Protein AF-A0A3P7EJJ4-F1 (afdb_monomer)

Nearest PDB structures (foldseek):
  2knd-assembly1_A  TM=3.180E-01  e=8.016E+00  Synechocystis sp. PCC 6803
  7xs7-assembly1_A  TM=1.454E-01  e=4.186E+00  Saccharomyces cerevisiae

InterPro domains:
  IPR001204 Phosphate transporter [PF01384] (175-243)
  IPR001204 Phosphate transporter [PTHR11101] (175-251)

Sequence (254 aa):
KNPFECALRVLPYFYWFCIAFNTFAISYQGSKILHLAKLPLWLCLLISAAVATVITFAIHFLMVPKLRKWIEKKGDRRIDQSASTDLPNITGQVELADGIVQIFIPHNNGLCSDEVNNKAVVGKRRSVSALKHFVQWFLPDKKHEPDSKTTLVFGSIQAFTACFEGFAHGANDVAGFTIEFGAAVTALLASKAGLPISTTHCLVGSVVAVGVIKSRGAGVRWSIFRNIFLSWVVTLPASGIVAAGSMLLMKFLL

Structure (mmCIF, N/CA/C/O backbone):
data_AF-A0A3P7EJJ4-F1
#
_entry.id   AF-A0A3P7EJJ4-F1
#
loop_
_atom_site.group_PDB
_atom_site.id
_atom_site.type_symbol
_atom_site.label_atom_id
_atom_site.label_alt_id
_atom_site.label_comp_id
_atom_site.label_asym_id
_atom_site.label_entity_id
_atom_site.label_seq_id
_atom_site.pdbx_PDB_ins_code
_atom_site.Cartn_x
_atom_site.Cartn_y
_atom_site.Cartn_z
_atom_site.occupancy
_atom_site.B_iso_or_equiv
_atom_site.auth_seq_id
_atom_site.auth_comp_id
_atom_site.auth_asym_id
_atom_site.auth_atom_id
_atom_site.pdbx_PDB_model_num
ATOM 1 N N . LYS A 1 1 ? -23.399 13.828 14.477 1.00 59.06 1 LYS A N 1
ATOM 2 C CA . LYS A 1 1 ? -23.535 14.607 13.214 1.00 59.06 1 LYS A CA 1
ATOM 3 C C . LYS A 1 1 ? -23.605 13.594 12.077 1.00 59.06 1 LYS A C 1
ATOM 5 O O . LYS A 1 1 ? -22.810 12.667 12.129 1.00 59.06 1 LYS A O 1
ATOM 10 N N . ASN A 1 2 ? -24.530 13.713 11.120 1.00 74.25 2 ASN A N 1
ATOM 11 C CA . ASN A 1 2 ? -24.699 12.699 10.068 1.00 74.25 2 ASN A CA 1
ATOM 12 C C . ASN A 1 2 ? -23.404 12.565 9.241 1.00 74.25 2 ASN A C 1
ATOM 14 O O . ASN A 1 2 ? -23.023 13.547 8.593 1.00 74.25 2 ASN A O 1
ATOM 18 N N . PRO A 1 3 ? -22.715 11.405 9.268 1.00 75.94 3 PRO A N 1
ATOM 19 C CA . PRO A 1 3 ? -21.431 11.226 8.587 1.00 75.94 3 PRO A CA 1
ATOM 20 C C . PRO A 1 3 ? -21.563 11.440 7.076 1.00 75.94 3 PRO A C 1
ATOM 22 O O . PRO A 1 3 ? -20.693 12.058 6.469 1.00 75.94 3 PRO A O 1
ATOM 25 N N . PHE A 1 4 ? -22.704 11.051 6.506 1.00 78.19 4 PHE A N 1
ATOM 26 C CA . PHE A 1 4 ? -23.058 11.262 5.107 1.00 78.19 4 PHE A CA 1
ATOM 27 C C . PHE A 1 4 ? -23.003 12.738 4.670 1.00 78.19 4 PHE A C 1
ATOM 29 O O . PHE A 1 4 ? -22.349 13.071 3.684 1.00 78.19 4 PHE A O 1
ATOM 36 N N . GLU A 1 5 ? -23.635 13.643 5.424 1.00 78.62 5 GLU A N 1
ATOM 37 C CA . GLU A 1 5 ? -23.658 15.079 5.098 1.00 78.62 5 GLU A CA 1
ATOM 38 C C . GLU A 1 5 ? -22.276 15.722 5.266 1.00 78.62 5 GLU A C 1
ATOM 40 O O . GLU A 1 5 ? -21.890 16.607 4.499 1.00 78.62 5 GLU A O 1
ATOM 45 N N . CYS A 1 6 ? -21.506 15.266 6.259 1.00 79.69 6 CYS A N 1
ATOM 46 C CA . CYS A 1 6 ? -20.118 15.686 6.421 1.00 79.69 6 CYS A CA 1
ATOM 47 C C . CYS A 1 6 ? -19.264 15.233 5.229 1.00 79.69 6 CYS A C 1
ATOM 49 O O . CYS A 1 6 ? -18.563 16.058 4.649 1.00 79.69 6 CYS A O 1
ATOM 51 N N . ALA A 1 7 ? -19.356 13.963 4.827 1.00 76.88 7 ALA A N 1
ATOM 52 C CA . ALA A 1 7 ? -18.605 13.420 3.699 1.00 76.88 7 ALA A CA 1
ATOM 53 C C . ALA A 1 7 ? -18.950 14.146 2.390 1.00 76.88 7 ALA A C 1
ATOM 55 O O . ALA A 1 7 ? -18.049 14.555 1.661 1.00 76.88 7 ALA A O 1
ATOM 56 N N . LEU A 1 8 ? -20.238 14.397 2.134 1.00 80.00 8 LEU A N 1
ATOM 57 C CA . LEU A 1 8 ? -20.695 15.079 0.922 1.00 80.00 8 LEU A CA 1
ATOM 58 C C . LEU A 1 8 ? -20.215 16.539 0.842 1.00 80.00 8 LEU A C 1
ATOM 60 O O . LEU A 1 8 ? -19.902 17.018 -0.246 1.00 80.00 8 LEU A O 1
ATOM 64 N N . ARG A 1 9 ? -20.108 17.240 1.980 1.00 81.56 9 ARG A N 1
ATOM 65 C CA . ARG A 1 9 ? -19.576 18.614 2.034 1.00 81.56 9 ARG A CA 1
ATOM 66 C C . ARG A 1 9 ? -18.072 18.675 1.769 1.00 81.56 9 ARG A C 1
ATOM 68 O O . ARG A 1 9 ? -17.605 19.638 1.171 1.00 81.56 9 ARG A O 1
ATOM 75 N N . VAL A 1 10 ? -17.314 17.679 2.233 1.00 84.75 10 VAL A N 1
ATOM 76 C CA . VAL A 1 10 ? -15.848 17.654 2.079 1.00 84.75 10 VAL A CA 1
ATOM 77 C C . VAL A 1 10 ? -15.429 17.104 0.705 1.00 84.75 10 VAL A C 1
ATOM 79 O O . VAL A 1 10 ? -14.381 17.478 0.183 1.00 84.75 10 VAL A O 1
ATOM 82 N N . LEU A 1 11 ? -16.280 16.290 0.075 1.00 79.88 11 LEU A N 1
ATOM 83 C CA . LEU A 1 11 ? -16.085 15.688 -1.247 1.00 79.88 11 LEU A CA 1
ATOM 84 C C . LEU A 1 11 ? -15.510 16.634 -2.332 1.00 79.88 11 LEU A C 1
ATOM 86 O O . LEU A 1 11 ? -14.486 16.285 -2.922 1.00 79.88 11 LEU A O 1
ATOM 90 N N . PRO A 1 12 ? -16.089 17.824 -2.609 1.00 81.62 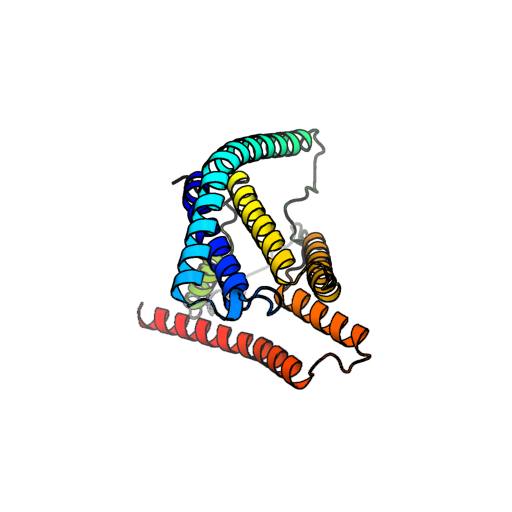12 PRO A N 1
ATOM 91 C CA . PRO A 1 12 ? -15.567 18.723 -3.643 1.00 81.62 12 PRO A CA 1
ATOM 92 C C . PRO A 1 12 ? -14.150 19.231 -3.345 1.00 81.62 12 PRO A C 1
ATOM 94 O O . PRO A 1 12 ? -13.366 19.400 -4.273 1.00 81.62 12 PRO A O 1
ATOM 97 N N . TYR A 1 13 ? -13.789 19.426 -2.073 1.00 85.12 13 TYR A N 1
ATOM 98 C CA . TYR A 1 13 ? -12.442 19.864 -1.696 1.00 85.12 13 TYR A CA 1
ATOM 99 C C . TYR A 1 13 ? -11.401 18.769 -1.934 1.00 85.12 13 TYR A C 1
ATOM 101 O O . TYR A 1 13 ? -10.320 19.055 -2.450 1.00 85.12 13 TYR A O 1
ATOM 109 N N . PHE A 1 14 ? -11.736 17.512 -1.617 1.00 83.44 14 PHE A N 1
ATOM 110 C CA . PHE A 1 14 ? -10.864 16.376 -1.928 1.00 83.44 14 PHE A CA 1
ATOM 111 C C . PHE A 1 14 ? -10.634 16.246 -3.432 1.00 83.44 14 PHE A C 1
ATOM 113 O O . PHE A 1 14 ? -9.489 16.139 -3.868 1.00 83.44 14 PHE A O 1
ATOM 120 N N . TYR A 1 15 ? -11.699 16.315 -4.235 1.00 82.31 15 TYR A N 1
ATOM 121 C CA . TYR A 1 15 ? -11.558 16.246 -5.688 1.00 82.31 15 TYR A CA 1
ATOM 122 C C . TYR A 1 15 ? -10.774 17.421 -6.258 1.00 82.31 15 TYR A C 1
ATOM 124 O O . TYR A 1 15 ? -9.934 17.196 -7.125 1.00 82.31 15 TYR A O 1
ATOM 132 N N . TRP A 1 16 ? -10.970 18.636 -5.743 1.00 87.19 16 TRP A N 1
ATOM 133 C CA . TRP A 1 16 ? -10.174 19.789 -6.155 1.00 87.19 16 TRP A CA 1
ATOM 134 C C . TRP A 1 16 ? -8.681 19.547 -5.935 1.00 87.19 16 TRP A C 1
ATOM 136 O O . TRP A 1 16 ? -7.896 19.747 -6.857 1.00 87.19 16 TRP A O 1
ATOM 146 N N . PHE A 1 17 ? -8.293 19.050 -4.756 1.00 86.25 17 PHE A N 1
ATOM 147 C CA . PHE A 1 17 ? -6.892 18.763 -4.447 1.00 86.25 17 PHE A CA 1
ATOM 148 C C . PHE A 1 17 ? -6.314 17.664 -5.349 1.00 86.25 17 PHE A C 1
ATOM 150 O O . PHE A 1 17 ? -5.239 17.845 -5.921 1.00 86.25 17 PHE A O 1
ATOM 157 N N . CYS A 1 18 ? -7.040 16.556 -5.535 1.00 81.69 18 CYS A N 1
ATOM 158 C CA . CYS A 1 18 ? -6.613 15.472 -6.421 1.00 81.69 18 CYS A CA 1
ATOM 159 C C . CYS A 1 18 ? -6.451 15.949 -7.871 1.00 81.69 18 CYS A C 1
ATOM 161 O O . CYS A 1 18 ? -5.436 15.664 -8.503 1.00 81.69 18 CYS A O 1
ATOM 163 N N . ILE A 1 19 ? -7.422 16.699 -8.399 1.00 83.69 19 ILE A N 1
ATOM 164 C CA . ILE A 1 19 ? -7.378 17.220 -9.771 1.00 83.69 19 ILE A CA 1
ATOM 165 C C . ILE A 1 19 ? -6.258 18.251 -9.913 1.00 83.69 19 ILE A C 1
ATOM 167 O O . ILE A 1 19 ? -5.526 18.195 -10.898 1.00 83.69 19 ILE A O 1
ATOM 171 N N . ALA A 1 20 ? -6.085 19.157 -8.948 1.00 84.56 20 ALA A N 1
ATOM 172 C CA . ALA A 1 20 ? -5.022 20.159 -8.968 1.00 84.56 20 ALA A CA 1
ATOM 173 C C . ALA A 1 20 ? -3.641 19.496 -8.977 1.00 84.56 20 ALA A C 1
ATOM 175 O O . ALA A 1 20 ? -2.829 19.804 -9.847 1.00 84.56 20 ALA A O 1
ATOM 176 N N . PHE A 1 21 ? -3.400 18.540 -8.074 1.00 83.75 21 PHE A N 1
ATOM 177 C CA . PHE A 1 21 ? -2.131 17.816 -8.009 1.00 83.75 21 PHE A CA 1
ATOM 178 C C . PHE A 1 21 ? -1.870 17.002 -9.280 1.00 83.75 21 PHE A C 1
ATOM 180 O O . PHE A 1 21 ? -0.786 17.100 -9.850 1.00 83.75 21 PHE A O 1
ATOM 187 N N . ASN A 1 22 ? -2.864 16.259 -9.776 1.00 76.81 22 ASN A N 1
ATOM 188 C CA . ASN A 1 22 ? -2.709 15.452 -10.989 1.00 76.81 22 ASN A CA 1
ATOM 189 C C . ASN A 1 22 ? -2.507 16.325 -12.234 1.00 76.81 22 ASN A C 1
ATOM 191 O O . ASN A 1 22 ? -1.642 16.039 -13.058 1.00 76.81 22 ASN A O 1
ATOM 195 N N . THR A 1 23 ? -3.242 17.433 -12.353 1.00 80.31 23 THR A N 1
ATOM 196 C CA . THR A 1 23 ? -3.070 18.388 -13.459 1.00 80.31 23 THR A CA 1
ATOM 197 C C . THR A 1 23 ? -1.708 19.069 -13.378 1.00 80.31 23 THR A C 1
ATOM 199 O O . THR A 1 23 ? -1.050 19.248 -14.402 1.00 80.31 23 THR A O 1
ATOM 202 N N . PHE A 1 24 ? -1.247 19.414 -12.174 1.00 82.19 24 PHE A N 1
ATOM 203 C CA . PHE A 1 24 ? 0.092 19.949 -11.958 1.00 82.19 24 PHE A CA 1
ATOM 204 C C . PHE A 1 24 ? 1.172 18.932 -12.330 1.00 82.19 24 PHE A C 1
ATOM 206 O O . PHE A 1 24 ? 2.085 19.289 -13.066 1.00 82.19 24 PHE A O 1
ATOM 213 N N . ALA A 1 25 ? 1.054 17.672 -11.905 1.00 77.38 25 ALA A N 1
ATOM 214 C CA . ALA A 1 25 ? 1.993 16.611 -12.263 1.00 77.38 25 ALA A CA 1
ATOM 215 C C . ALA A 1 25 ? 2.072 16.429 -13.788 1.00 77.38 25 ALA A C 1
ATOM 217 O O . ALA A 1 25 ? 3.168 16.410 -14.346 1.00 77.38 25 ALA A O 1
ATOM 218 N N . ILE A 1 26 ? 0.922 16.419 -14.472 1.00 74.88 26 ILE A N 1
ATOM 219 C CA . ILE A 1 26 ? 0.845 16.369 -15.940 1.00 74.88 26 ILE A CA 1
ATOM 220 C C . ILE A 1 26 ? 1.446 17.624 -16.580 1.00 74.88 26 ILE A C 1
ATOM 222 O O . ILE A 1 26 ? 2.061 17.527 -17.630 1.00 74.88 26 ILE A O 1
ATOM 226 N N . SER A 1 27 ? 1.287 18.805 -15.987 1.00 73.50 27 SER A N 1
ATOM 227 C CA . SER A 1 27 ? 1.788 20.057 -16.574 1.00 73.50 27 SER A CA 1
ATOM 228 C C . SER A 1 27 ? 3.288 20.248 -16.335 1.00 73.50 27 SER A C 1
ATOM 230 O O . SER A 1 27 ? 3.991 20.777 -17.189 1.00 73.50 27 SER A O 1
ATOM 232 N N . TYR A 1 28 ? 3.780 19.812 -15.174 1.00 70.69 28 TYR A N 1
ATOM 233 C CA . TYR A 1 28 ? 5.163 19.972 -14.738 1.00 70.69 28 TYR A CA 1
ATOM 234 C C . TYR A 1 28 ? 6.084 18.868 -15.276 1.00 70.69 28 TYR A C 1
ATOM 236 O O . TYR A 1 28 ? 7.198 19.159 -15.703 1.00 70.69 28 TYR A O 1
ATOM 244 N N . GLN A 1 29 ? 5.620 17.613 -15.297 1.00 67.56 29 GLN A N 1
ATOM 245 C CA . GLN A 1 29 ? 6.355 16.470 -15.864 1.00 67.56 29 GLN A CA 1
ATOM 246 C C . GLN A 1 29 ? 5.883 16.094 -17.280 1.00 67.56 29 GLN A C 1
ATOM 248 O O . GLN A 1 29 ? 6.371 15.125 -17.861 1.00 67.56 29 GLN A O 1
ATOM 253 N N . GLY A 1 30 ? 4.933 16.851 -17.834 1.00 62.38 30 GLY A N 1
ATOM 254 C CA . GLY A 1 30 ? 4.277 16.582 -19.110 1.00 62.38 30 GLY A CA 1
ATOM 255 C C . GLY A 1 30 ? 5.212 16.436 -20.296 1.00 62.38 30 GLY A C 1
ATOM 256 O O . GLY A 1 30 ? 6.244 17.096 -20.399 1.00 62.38 30 GLY A O 1
ATOM 257 N N . SER A 1 31 ? 4.801 15.556 -21.210 1.00 58.16 31 SER A N 1
ATOM 258 C CA . SER A 1 31 ? 5.522 15.160 -22.419 1.00 58.16 31 SER A CA 1
ATOM 259 C C . SER A 1 31 ? 6.166 16.337 -23.157 1.00 58.16 31 SER A C 1
ATOM 261 O O . SER A 1 31 ? 5.496 17.311 -23.496 1.00 58.16 31 SER A O 1
ATOM 263 N N . LYS A 1 32 ? 7.451 16.177 -23.512 1.00 57.72 32 LYS A N 1
ATOM 264 C CA . LYS A 1 32 ? 8.259 17.108 -24.327 1.00 57.72 32 LYS A CA 1
ATOM 265 C C . LYS A 1 32 ? 7.632 17.455 -25.693 1.00 57.72 32 LYS A C 1
ATOM 267 O O . LYS A 1 32 ? 8.147 18.330 -26.380 1.00 57.72 32 LYS A O 1
ATOM 272 N N . ILE A 1 33 ? 6.566 16.755 -26.097 1.00 61.06 33 ILE A N 1
ATOM 273 C CA . ILE A 1 33 ? 5.888 16.897 -27.392 1.00 61.06 33 ILE A CA 1
ATOM 274 C C . ILE A 1 33 ? 5.021 18.164 -27.483 1.00 61.06 33 ILE A C 1
ATOM 276 O O . ILE A 1 33 ? 4.925 18.770 -28.545 1.00 61.06 33 ILE A O 1
ATOM 280 N N . LEU A 1 34 ? 4.427 18.596 -26.368 1.00 60.22 34 LEU A N 1
ATOM 281 C CA . LEU A 1 34 ? 3.918 19.954 -26.216 1.00 60.22 34 LEU A CA 1
ATOM 282 C C . LEU A 1 34 ? 5.072 20.717 -25.568 1.00 60.22 34 LEU A C 1
ATOM 284 O O . LEU A 1 34 ? 5.597 20.258 -24.559 1.00 60.22 34 LEU A O 1
ATOM 288 N N . HIS A 1 35 ? 5.477 21.879 -26.072 1.00 58.12 35 HIS A N 1
ATOM 289 C CA . HIS A 1 35 ? 6.532 22.716 -25.470 1.00 58.12 35 HIS A CA 1
ATOM 290 C C . HIS A 1 35 ? 6.231 23.224 -24.025 1.00 58.12 35 HIS A C 1
ATOM 292 O O . HIS A 1 35 ? 6.804 24.220 -23.585 1.00 58.12 35 HIS A O 1
ATOM 298 N N . LEU A 1 36 ? 5.377 22.538 -23.254 1.00 59.03 36 LEU A N 1
ATOM 299 C CA . LEU A 1 36 ? 5.061 22.761 -21.841 1.00 59.03 36 LEU A CA 1
ATOM 300 C C . LEU A 1 36 ? 6.311 22.768 -20.942 1.00 59.03 36 LEU A C 1
ATOM 302 O O . LEU A 1 36 ? 6.314 23.448 -19.925 1.00 59.03 36 LEU A O 1
ATOM 306 N N . ALA A 1 37 ? 7.404 22.100 -21.333 1.00 57.69 37 ALA A N 1
ATOM 307 C CA . ALA A 1 37 ? 8.661 22.094 -20.573 1.00 57.69 37 ALA A CA 1
ATOM 308 C C . ALA A 1 37 ? 9.355 23.473 -20.474 1.00 57.69 37 ALA A C 1
ATOM 310 O O . ALA A 1 37 ? 10.302 23.625 -19.706 1.00 57.69 37 ALA A O 1
ATOM 311 N N . LYS A 1 38 ? 8.907 24.482 -21.240 1.00 63.44 38 LYS A N 1
ATOM 312 C CA . LYS A 1 38 ? 9.376 25.876 -21.122 1.00 63.44 38 LYS A CA 1
ATOM 313 C C . LYS A 1 38 ? 8.476 26.756 -20.245 1.00 63.44 38 LYS A C 1
ATOM 315 O O . LYS A 1 38 ? 8.765 27.942 -20.095 1.00 63.44 38 LYS A O 1
ATOM 320 N N . LEU A 1 39 ? 7.383 26.226 -19.692 1.00 66.50 39 LEU A N 1
ATOM 321 C CA . LEU A 1 39 ? 6.469 27.018 -18.872 1.00 66.50 39 LEU A CA 1
ATOM 322 C C . LEU A 1 39 ? 7.073 27.267 -17.483 1.00 66.50 39 LEU A C 1
ATOM 324 O O . LEU A 1 39 ? 7.565 26.331 -16.848 1.00 66.50 39 LEU A O 1
ATOM 328 N N . PRO A 1 40 ? 7.031 28.512 -16.976 1.00 78.56 40 PRO A N 1
ATOM 329 C CA . PRO A 1 40 ? 7.457 28.792 -15.614 1.00 78.56 40 PRO A CA 1
ATOM 330 C C . PRO A 1 40 ? 6.546 28.056 -14.624 1.00 78.56 40 PRO A C 1
ATOM 332 O O . PRO A 1 40 ? 5.337 27.957 -14.836 1.00 78.56 40 PRO A O 1
ATOM 335 N N . LEU A 1 41 ? 7.120 27.600 -13.506 1.00 78.94 41 LEU A N 1
ATOM 336 C CA . LEU A 1 41 ? 6.418 26.881 -12.430 1.00 78.94 41 LEU A CA 1
ATOM 337 C C . LEU A 1 41 ? 5.085 27.529 -12.040 1.00 78.94 41 LEU A C 1
ATOM 339 O O . LEU A 1 41 ? 4.083 26.845 -11.845 1.00 78.94 41 LEU A O 1
ATOM 343 N N . TRP A 1 42 ? 5.075 28.858 -11.955 1.00 81.38 42 TRP A N 1
ATOM 344 C CA . TRP A 1 42 ? 3.893 29.623 -11.582 1.00 81.38 42 TRP A CA 1
ATOM 345 C C . TRP A 1 42 ? 2.758 29.497 -12.603 1.00 81.38 42 TRP A C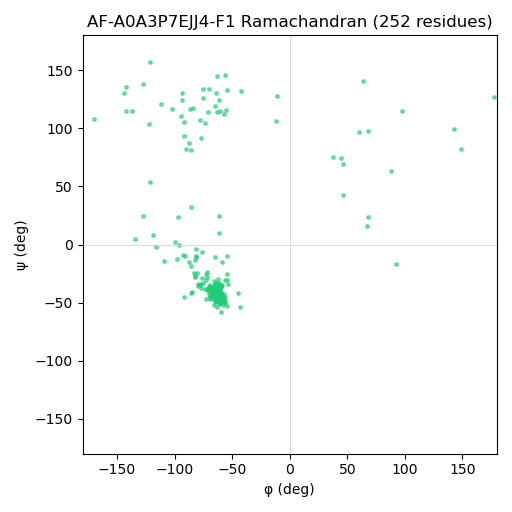 1
ATOM 347 O O . TRP A 1 42 ? 1.600 29.381 -12.214 1.00 81.38 42 TRP A O 1
ATOM 357 N N . LEU A 1 43 ? 3.072 29.437 -13.899 1.00 81.94 43 LEU A N 1
ATOM 358 C CA . LEU A 1 43 ? 2.064 29.258 -14.940 1.00 81.94 43 LEU A CA 1
ATOM 359 C C . LEU A 1 43 ? 1.483 27.838 -14.912 1.00 81.94 43 LEU A C 1
ATOM 361 O O . LEU A 1 43 ? 0.272 27.682 -15.045 1.00 81.94 43 LEU A O 1
ATOM 365 N N . CYS A 1 44 ? 2.303 26.818 -14.639 1.00 79.31 44 CYS A N 1
ATOM 366 C CA . CYS A 1 44 ? 1.807 25.456 -14.407 1.00 79.31 44 CYS A CA 1
ATOM 367 C C . CYS A 1 44 ? 0.866 25.397 -13.196 1.00 79.31 44 CYS A C 1
ATOM 369 O O . CYS A 1 44 ? -0.198 24.782 -13.272 1.00 79.31 44 CYS A O 1
ATOM 371 N N . LEU A 1 45 ? 1.216 26.080 -12.099 1.00 83.94 45 LEU A N 1
ATOM 372 C CA . LEU A 1 45 ? 0.354 26.187 -10.921 1.00 83.94 45 LEU A CA 1
ATOM 373 C C . LEU A 1 45 ? -0.965 26.897 -11.249 1.00 83.94 45 LEU A C 1
ATOM 375 O O . LEU A 1 45 ? -2.024 26.381 -10.900 1.00 83.94 45 LEU A O 1
ATOM 379 N N . LEU A 1 46 ? -0.930 28.016 -11.977 1.00 86.19 46 LEU A N 1
ATOM 380 C CA . LEU A 1 46 ? -2.140 28.739 -12.374 1.00 86.19 46 LEU A CA 1
ATOM 381 C C . LEU A 1 46 ? -3.058 27.914 -13.274 1.00 86.19 46 LEU A C 1
ATOM 383 O O . LEU A 1 46 ? -4.260 27.861 -13.020 1.00 86.19 46 LEU A O 1
ATOM 387 N N . ILE A 1 47 ? -2.508 27.248 -14.293 1.00 83.88 47 ILE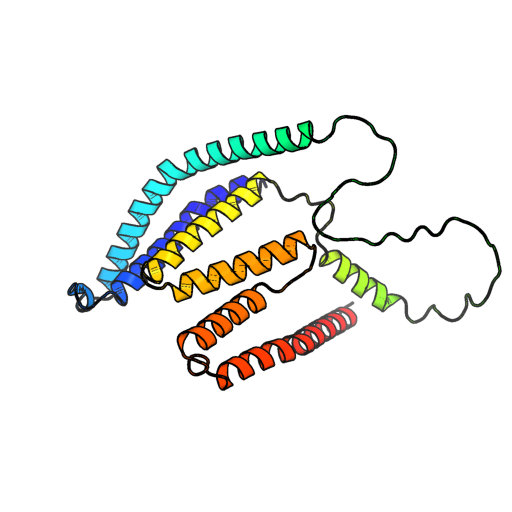 A N 1
ATOM 388 C CA . ILE A 1 47 ? -3.284 26.376 -15.183 1.00 83.88 47 ILE A CA 1
ATOM 389 C C . ILE A 1 47 ? -3.904 25.238 -14.370 1.00 83.88 47 ILE A C 1
ATOM 391 O O . ILE A 1 47 ? -5.102 24.985 -14.488 1.00 83.88 47 ILE A O 1
ATOM 395 N N . SER A 1 48 ? -3.123 24.594 -13.497 1.00 85.06 48 SER A N 1
ATOM 396 C CA . SER A 1 48 ? -3.623 23.503 -12.657 1.00 85.06 48 SER A CA 1
ATOM 397 C C . SER A 1 48 ? -4.743 23.953 -11.715 1.00 85.06 48 SER A C 1
ATOM 399 O O . SER A 1 48 ? -5.760 23.270 -11.613 1.00 85.06 48 SER A O 1
ATOM 401 N N . ALA A 1 49 ? -4.614 25.133 -11.100 1.00 87.56 49 ALA A N 1
ATOM 402 C CA . ALA A 1 49 ? -5.635 25.700 -10.231 1.00 87.56 49 ALA A CA 1
ATOM 403 C C . ALA A 1 49 ? -6.896 26.083 -11.017 1.00 87.56 49 ALA A C 1
ATOM 405 O O . ALA A 1 49 ? -7.995 25.772 -10.570 1.00 87.56 49 ALA A O 1
ATOM 406 N N . ALA A 1 50 ? -6.756 26.703 -12.193 1.00 88.88 50 ALA A N 1
ATOM 407 C CA . ALA A 1 50 ? -7.880 27.093 -13.044 1.00 88.88 50 ALA A CA 1
ATOM 408 C C . ALA A 1 50 ? -8.657 25.877 -13.576 1.00 88.88 50 ALA A C 1
ATOM 410 O O . ALA A 1 50 ? -9.885 25.845 -13.530 1.00 88.88 50 ALA A O 1
ATOM 411 N N . VAL A 1 51 ? -7.954 24.840 -14.035 1.00 86.44 51 VAL A N 1
ATOM 412 C CA . VAL A 1 51 ? -8.582 23.586 -14.475 1.00 86.44 51 VAL A CA 1
ATOM 413 C C . VAL A 1 51 ? -9.266 22.894 -13.295 1.00 86.44 51 VAL A C 1
ATOM 415 O O . VAL A 1 51 ? -10.425 22.488 -13.405 1.00 86.44 51 VAL A O 1
ATOM 418 N N . ALA A 1 52 ? -8.597 22.816 -12.140 1.00 86.25 52 ALA A N 1
ATOM 419 C CA . ALA A 1 52 ? -9.166 22.208 -10.944 1.00 86.25 52 ALA A CA 1
ATOM 420 C C . ALA A 1 52 ? -10.411 22.950 -10.447 1.00 86.25 52 ALA A C 1
ATOM 422 O O . ALA A 1 52 ? -11.390 22.296 -10.088 1.00 86.25 52 ALA A O 1
ATOM 423 N N . THR A 1 53 ? -10.425 24.288 -10.449 1.00 89.19 53 THR A N 1
ATOM 424 C CA . THR A 1 53 ? -11.613 25.060 -10.055 1.00 89.19 53 THR A CA 1
ATOM 425 C C . THR A 1 53 ? -12.762 24.836 -11.029 1.00 89.19 53 THR A C 1
ATOM 427 O O . THR A 1 53 ? -13.845 24.480 -10.571 1.00 89.19 53 THR A O 1
ATOM 430 N N . VAL A 1 54 ? -12.549 24.950 -12.345 1.00 88.31 54 VAL A N 1
ATOM 431 C CA . VAL A 1 54 ? -13.607 24.748 -13.355 1.00 88.31 54 VAL A CA 1
ATOM 432 C C . VAL A 1 54 ? -14.220 23.351 -13.249 1.00 88.31 54 VAL A C 1
ATOM 434 O O . VAL A 1 54 ? -15.444 23.217 -13.165 1.00 88.31 54 VAL A O 1
ATOM 437 N N . ILE A 1 55 ? -13.384 22.309 -13.186 1.00 84.62 55 ILE A N 1
ATOM 438 C CA . ILE A 1 55 ? -13.864 20.927 -13.064 1.00 84.62 55 ILE A CA 1
ATOM 439 C C . ILE A 1 55 ? -14.565 20.722 -11.717 1.00 84.62 55 ILE A C 1
ATOM 441 O O . ILE A 1 55 ? -15.629 20.111 -11.675 1.00 84.62 55 ILE A O 1
ATOM 445 N N . THR A 1 56 ? -14.038 21.269 -10.619 1.00 82.31 56 THR A N 1
ATOM 446 C CA . THR A 1 56 ? -14.673 21.138 -9.297 1.00 82.31 56 THR A CA 1
ATOM 447 C C . THR A 1 56 ? -16.011 21.861 -9.234 1.00 82.31 56 THR A C 1
ATOM 449 O O . THR A 1 56 ? -16.951 21.318 -8.665 1.00 82.31 56 THR A O 1
ATOM 452 N N . PHE A 1 57 ? -16.149 23.041 -9.841 1.00 86.50 57 PHE A N 1
ATOM 453 C CA . PHE A 1 57 ? -17.435 23.732 -9.940 1.00 86.50 57 PHE A CA 1
ATOM 454 C C . PHE A 1 57 ? -18.444 22.913 -10.748 1.00 86.50 57 PHE A C 1
ATOM 456 O O . PHE A 1 57 ? -19.583 22.737 -10.306 1.00 86.50 57 PHE A O 1
ATOM 463 N N . ALA A 1 58 ? -18.019 22.342 -11.878 1.00 83.62 58 ALA A N 1
ATOM 464 C CA . ALA A 1 58 ? -18.854 21.446 -12.671 1.00 83.62 58 ALA A CA 1
ATOM 465 C C . ALA A 1 58 ? -19.262 20.192 -11.873 1.00 83.62 58 ALA A C 1
ATOM 467 O O . ALA A 1 58 ? -20.436 19.824 -11.864 1.00 83.62 58 ALA A O 1
ATOM 468 N N . ILE A 1 59 ? -18.334 19.570 -11.139 1.00 79.19 59 ILE A N 1
ATOM 469 C CA . ILE A 1 59 ? -18.603 18.417 -10.264 1.00 79.19 59 ILE A CA 1
ATOM 470 C C . ILE A 1 59 ? -19.529 18.812 -9.108 1.00 79.19 59 ILE A C 1
ATOM 472 O O . ILE A 1 59 ? -20.464 18.081 -8.793 1.00 79.19 59 ILE A O 1
ATOM 476 N N . HIS A 1 60 ? -19.322 19.966 -8.482 1.00 80.88 60 HIS A N 1
ATOM 477 C CA . HIS A 1 60 ? -20.156 20.428 -7.380 1.00 80.88 60 HIS A CA 1
ATOM 478 C C . HIS A 1 60 ? -21.600 20.635 -7.843 1.00 80.88 60 HIS A C 1
ATOM 480 O O . HIS A 1 60 ? -22.534 20.172 -7.192 1.00 80.88 60 HIS A O 1
ATOM 486 N N . PHE A 1 61 ? -21.791 21.262 -9.004 1.00 85.12 61 PHE A N 1
ATOM 487 C CA . PHE A 1 61 ? -23.125 21.540 -9.525 1.00 85.12 61 PHE A CA 1
ATOM 488 C C . PHE A 1 61 ? -23.808 20.312 -10.143 1.00 85.12 61 PHE A C 1
ATOM 490 O O . PHE A 1 61 ? -25.011 20.131 -9.977 1.00 85.12 61 PHE A O 1
ATOM 497 N N . LEU A 1 62 ? -23.071 19.442 -10.839 1.00 83.38 62 LEU A N 1
ATOM 498 C CA . LEU A 1 62 ? -23.650 18.283 -11.529 1.00 83.38 62 LEU A CA 1
ATOM 499 C C . LEU A 1 62 ? -23.657 17.025 -10.663 1.00 83.38 62 LEU A C 1
ATOM 501 O O . LEU A 1 62 ? -24.644 16.286 -10.640 1.00 83.38 62 LEU A O 1
ATOM 505 N N . MET A 1 63 ? -22.544 16.753 -9.986 1.00 74.31 63 MET A N 1
ATOM 506 C CA . MET A 1 63 ? -22.305 15.483 -9.316 1.00 74.31 63 MET A CA 1
ATOM 507 C C . MET A 1 63 ? -22.899 15.459 -7.919 1.00 74.31 63 MET A C 1
ATOM 509 O O . MET A 1 63 ? -23.526 14.466 -7.603 1.00 74.31 63 MET A O 1
ATOM 513 N N . VAL A 1 64 ? -22.810 16.516 -7.104 1.00 75.00 64 VAL A N 1
ATOM 514 C CA . VAL A 1 64 ? -23.417 16.514 -5.753 1.00 75.00 64 VAL A CA 1
ATOM 515 C C . VAL A 1 64 ? -24.927 16.221 -5.782 1.00 75.00 64 VAL A C 1
ATOM 517 O O . VAL A 1 64 ? -25.355 15.316 -5.058 1.00 75.00 64 VAL A O 1
ATOM 520 N N . PRO A 1 65 ? -25.757 16.876 -6.626 1.00 80.06 65 PRO A N 1
ATOM 521 C CA . PRO A 1 65 ? -27.183 16.554 -6.668 1.00 80.06 65 PRO A CA 1
ATOM 522 C C . PRO A 1 65 ? -27.457 15.179 -7.287 1.00 80.06 65 PRO A C 1
ATOM 524 O O . PRO A 1 65 ? -28.344 14.466 -6.816 1.00 80.06 65 PRO A O 1
ATOM 527 N N . LYS A 1 66 ? -26.701 14.767 -8.317 1.00 81.38 66 LYS A N 1
ATOM 528 C CA . LYS A 1 66 ? -26.851 13.428 -8.913 1.00 81.38 66 LYS A CA 1
ATOM 529 C C . LYS A 1 66 ? -26.413 12.320 -7.961 1.00 81.38 66 LYS A C 1
ATOM 531 O O . LYS A 1 66 ? -27.070 11.287 -7.906 1.00 81.38 66 LYS A O 1
ATOM 536 N N . LEU A 1 67 ? -25.344 12.541 -7.209 1.00 75.25 67 LEU A N 1
ATOM 537 C CA . LEU A 1 67 ? -24.779 11.606 -6.249 1.00 75.25 67 LEU A CA 1
ATOM 538 C C . LEU A 1 67 ? -25.725 11.447 -5.068 1.00 75.25 67 LEU A C 1
ATOM 540 O O . LEU A 1 67 ? -26.041 10.315 -4.727 1.00 75.25 67 LEU A O 1
ATOM 544 N N . ARG A 1 68 ? -26.272 12.543 -4.523 1.00 79.56 68 ARG A N 1
ATOM 545 C CA . ARG A 1 68 ? -27.318 12.4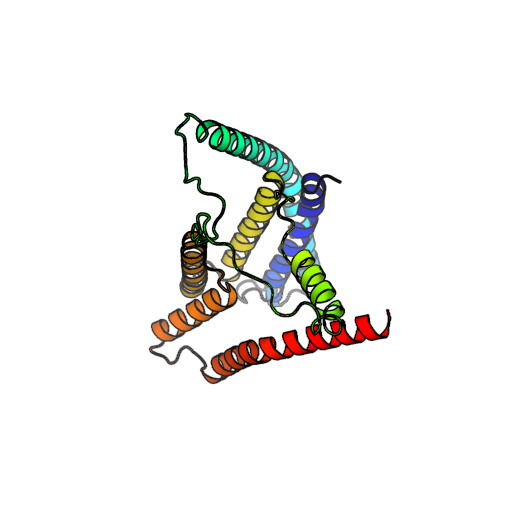70 -3.490 1.00 79.56 68 ARG A CA 1
ATOM 546 C C . ARG A 1 68 ? -28.496 11.608 -3.960 1.00 79.56 68 ARG A C 1
ATOM 548 O O . ARG A 1 68 ? -28.800 10.608 -3.314 1.00 79.56 68 ARG A O 1
ATOM 555 N N . LYS A 1 69 ? -29.064 11.910 -5.136 1.00 82.44 69 LYS A N 1
ATOM 556 C CA . LYS A 1 69 ? -30.180 11.137 -5.716 1.00 82.44 69 LYS A CA 1
ATOM 557 C C . LYS A 1 69 ? -29.817 9.673 -5.988 1.00 82.44 69 LYS A C 1
ATOM 559 O O . LYS A 1 69 ? -30.635 8.780 -5.791 1.00 82.44 69 LYS A O 1
ATOM 564 N N . TRP A 1 70 ? -28.602 9.405 -6.466 1.00 78.06 70 TRP A N 1
ATOM 565 C CA . TRP A 1 70 ? -28.141 8.046 -6.761 1.00 78.06 70 TRP A CA 1
ATOM 566 C C . TRP A 1 70 ? -27.912 7.223 -5.494 1.00 78.06 70 TRP A C 1
ATOM 568 O O . TRP A 1 70 ? -28.237 6.035 -5.485 1.00 78.06 70 TRP A O 1
ATOM 578 N N . ILE A 1 71 ? -27.382 7.843 -4.437 1.00 75.62 71 ILE A N 1
ATOM 579 C CA . ILE A 1 71 ? -27.154 7.200 -3.141 1.00 75.62 71 ILE A CA 1
ATOM 580 C C . ILE A 1 71 ? -28.480 6.917 -2.447 1.00 75.62 71 ILE A C 1
ATOM 582 O O . ILE A 1 71 ? -28.647 5.812 -1.944 1.00 75.62 71 ILE A O 1
ATOM 586 N N . GLU A 1 72 ? -29.429 7.855 -2.465 1.00 79.44 72 GLU A N 1
ATOM 587 C CA . GLU A 1 72 ? -30.786 7.631 -1.948 1.00 79.44 72 GLU A CA 1
ATOM 588 C C . GLU A 1 72 ? -31.442 6.449 -2.676 1.00 79.44 72 GLU A C 1
ATOM 590 O O . GLU A 1 72 ? -31.753 5.444 -2.044 1.00 79.44 72 GLU A O 1
ATOM 595 N N . LYS A 1 73 ? -31.456 6.468 -4.018 1.00 81.31 73 LYS A N 1
ATOM 596 C CA . LYS A 1 73 ? -31.995 5.367 -4.835 1.00 81.31 73 LYS A CA 1
ATOM 597 C C . LYS A 1 73 ? -31.296 4.019 -4.592 1.00 81.31 73 LYS A C 1
ATOM 599 O O . LYS A 1 73 ? -31.915 2.968 -4.739 1.00 81.31 73 LYS A O 1
ATOM 604 N N . LYS A 1 74 ? -29.986 4.008 -4.315 1.00 75.69 74 LYS A N 1
ATOM 605 C CA . LYS A 1 74 ? -29.245 2.773 -3.993 1.00 75.69 74 LYS A CA 1
ATOM 606 C C . LYS A 1 74 ? -29.485 2.299 -2.563 1.00 75.69 74 LYS A C 1
ATOM 608 O O . LYS A 1 74 ? -29.477 1.091 -2.353 1.00 75.69 74 LYS A O 1
ATOM 613 N N . GLY A 1 75 ? -29.642 3.225 -1.620 1.00 69.81 75 GLY A N 1
ATOM 614 C CA . GLY A 1 75 ? -29.971 2.929 -0.231 1.00 69.81 75 GLY A CA 1
ATOM 615 C C . GLY A 1 75 ? -31.307 2.207 -0.140 1.00 69.81 75 GLY A C 1
ATOM 616 O O . GLY A 1 75 ? -31.347 1.114 0.414 1.00 69.81 75 GLY A O 1
ATOM 617 N N . ASP A 1 76 ? -32.335 2.749 -0.795 1.00 74.56 76 ASP A N 1
ATOM 618 C CA . ASP A 1 76 ? -33.682 2.164 -0.807 1.00 74.56 76 ASP A CA 1
ATOM 619 C C . ASP A 1 76 ? -33.669 0.750 -1.407 1.00 74.56 76 ASP A C 1
ATOM 621 O O . ASP A 1 76 ? -34.132 -0.192 -0.778 1.00 74.56 76 ASP A O 1
ATOM 625 N N . ARG A 1 77 ? -32.980 0.550 -2.544 1.00 69.06 77 ARG A N 1
ATOM 626 C CA . ARG A 1 77 ? -32.839 -0.789 -3.149 1.00 69.06 77 ARG A CA 1
ATOM 627 C C . ARG A 1 77 ? -32.167 -1.820 -2.245 1.00 69.06 77 ARG A C 1
ATOM 629 O O . ARG A 1 77 ? -32.485 -2.998 -2.358 1.00 69.06 77 ARG A O 1
ATOM 636 N N . ARG A 1 78 ? -31.194 -1.421 -1.416 1.00 63.22 78 ARG A N 1
ATOM 637 C CA . ARG A 1 78 ? -30.563 -2.359 -0.472 1.00 63.22 78 ARG A CA 1
ATOM 638 C C . ARG A 1 78 ? -31.513 -2.725 0.661 1.00 63.22 78 ARG A C 1
ATOM 640 O O . ARG A 1 78 ? -31.542 -3.889 1.033 1.00 63.22 78 ARG A O 1
ATOM 647 N N . ILE A 1 79 ? -32.290 -1.761 1.156 1.00 63.53 79 ILE A N 1
ATOM 648 C CA . ILE A 1 79 ? -33.315 -1.999 2.179 1.00 63.53 79 ILE A CA 1
ATOM 649 C C . ILE A 1 79 ? -34.386 -2.956 1.635 1.00 63.53 79 ILE A C 1
ATOM 651 O O . ILE A 1 79 ? -34.698 -3.941 2.299 1.00 63.53 79 ILE A O 1
ATOM 655 N N . ASP A 1 80 ? -34.864 -2.737 0.406 1.00 63.06 80 ASP A N 1
ATOM 656 C CA . ASP A 1 80 ? -35.832 -3.624 -0.254 1.00 63.06 80 ASP A CA 1
ATOM 657 C C . ASP A 1 80 ? -35.267 -5.040 -0.446 1.00 63.06 80 ASP A C 1
ATOM 659 O O . ASP A 1 80 ? -35.961 -6.030 -0.221 1.00 63.06 80 ASP A O 1
ATOM 663 N N . GLN A 1 81 ? -33.991 -5.150 -0.837 1.00 59.44 81 GLN A N 1
ATOM 664 C CA . GLN A 1 81 ? -33.348 -6.441 -1.077 1.00 59.44 81 GLN A CA 1
ATOM 665 C C . GLN A 1 81 ? -33.165 -7.241 0.220 1.00 59.44 81 GLN A C 1
ATOM 667 O O . GLN A 1 81 ? -33.469 -8.434 0.229 1.00 59.44 81 GLN A O 1
ATOM 672 N N . SER A 1 82 ? -32.753 -6.594 1.315 1.00 54.53 82 SER A N 1
ATOM 673 C CA . SER A 1 82 ? -32.721 -7.212 2.646 1.00 54.53 82 SER A CA 1
ATOM 674 C C . SER A 1 82 ? -34.124 -7.650 3.081 1.00 54.53 82 SER A C 1
ATOM 676 O O . SER A 1 82 ? -34.330 -8.826 3.346 1.00 54.53 82 SER A O 1
ATOM 678 N N . ALA A 1 83 ? -35.125 -6.767 2.992 1.00 56.16 83 ALA A N 1
ATOM 679 C CA . ALA A 1 83 ? -36.502 -7.085 3.381 1.00 56.16 83 ALA A CA 1
ATOM 680 C C . ALA A 1 83 ? -37.143 -8.216 2.548 1.00 56.16 83 ALA A C 1
ATOM 682 O O . ALA A 1 83 ? -37.989 -8.952 3.049 1.00 56.16 83 ALA A O 1
ATOM 683 N N . SER A 1 84 ? -36.748 -8.372 1.281 1.00 52.31 84 SER A N 1
ATOM 684 C CA . SER A 1 84 ? -37.241 -9.448 0.407 1.00 52.31 84 SER A CA 1
ATOM 685 C C . SER A 1 84 ? -36.536 -10.797 0.594 1.00 52.31 84 SER A C 1
ATOM 687 O O . SER A 1 84 ? -37.049 -11.804 0.111 1.00 52.31 84 SER A O 1
ATOM 689 N N . THR A 1 85 ? -35.392 -10.839 1.289 1.00 53.94 85 THR A N 1
ATOM 690 C CA . THR A 1 85 ? -34.671 -12.096 1.569 1.00 53.94 85 THR A CA 1
ATOM 691 C C . THR A 1 85 ? -35.168 -12.768 2.865 1.00 53.94 85 THR A C 1
ATOM 693 O O . THR A 1 85 ? -34.978 -13.967 3.033 1.00 53.94 85 THR A O 1
ATOM 696 N N . ASP A 1 86 ? -35.908 -12.045 3.716 1.00 50.12 86 ASP A N 1
ATOM 697 C CA . ASP A 1 86 ? -36.243 -12.453 5.093 1.00 50.12 86 ASP A CA 1
ATOM 698 C C . ASP A 1 86 ? -37.637 -13.122 5.287 1.00 50.12 86 ASP A C 1
ATOM 700 O O . ASP A 1 86 ? -38.177 -13.114 6.394 1.00 50.12 86 ASP A O 1
ATOM 704 N N . LEU A 1 87 ? -38.260 -13.739 4.267 1.00 41.00 87 LEU A N 1
ATOM 705 C CA . LEU A 1 87 ? -39.538 -14.481 4.419 1.00 41.00 87 LEU A CA 1
ATOM 706 C C . LEU A 1 87 ? -39.586 -15.741 3.512 1.00 41.00 87 LEU A C 1
ATOM 708 O O . LEU A 1 87 ? -39.378 -15.567 2.311 1.00 41.00 87 LEU A O 1
ATOM 712 N N . PRO A 1 88 ? -39.930 -16.976 3.977 1.00 39.09 88 PRO A N 1
ATOM 713 C CA . PRO A 1 88 ? -40.554 -17.363 5.249 1.00 39.09 88 PRO A CA 1
ATOM 714 C C . PRO A 1 88 ? -39.820 -18.468 6.062 1.00 39.09 88 PRO A C 1
ATOM 716 O O . PRO A 1 88 ? -39.453 -19.519 5.551 1.00 39.09 88 PRO A O 1
ATOM 719 N N . ASN A 1 89 ? -39.759 -18.269 7.381 1.00 34.06 89 ASN A N 1
ATOM 720 C CA . ASN A 1 89 ? -40.090 -19.247 8.430 1.00 34.06 89 ASN A CA 1
ATOM 721 C C . ASN A 1 89 ? -39.713 -20.735 8.193 1.00 34.06 89 ASN A C 1
ATOM 723 O O . ASN A 1 89 ? -40.597 -21.574 8.010 1.00 34.06 89 ASN A O 1
ATOM 727 N N . ILE A 1 90 ? -38.426 -21.084 8.317 1.00 44.38 90 ILE A N 1
ATOM 728 C CA . ILE A 1 90 ? -38.007 -22.415 8.786 1.00 44.38 90 ILE A CA 1
ATOM 729 C C . ILE A 1 90 ? -37.136 -22.244 10.029 1.00 44.38 90 ILE A C 1
ATOM 731 O O . ILE A 1 90 ? -35.977 -21.848 10.001 1.00 44.38 90 ILE A O 1
ATOM 735 N N . THR A 1 91 ? -37.778 -22.536 11.147 1.00 33.09 91 THR A N 1
ATOM 736 C CA . THR A 1 91 ? -37.244 -23.148 12.357 1.00 33.09 91 THR A CA 1
ATOM 737 C C . THR A 1 91 ? -35.836 -23.753 12.194 1.00 33.09 91 THR A C 1
ATOM 739 O O . THR A 1 91 ? -35.680 -24.842 11.659 1.00 33.09 91 THR A O 1
ATOM 742 N N . GLY A 1 92 ? -34.823 -23.090 12.757 1.00 32.34 92 GLY A N 1
ATOM 743 C CA . GLY A 1 92 ? -33.536 -23.707 13.084 1.00 32.34 92 GLY A CA 1
ATOM 744 C C . GLY A 1 92 ? -32.416 -23.505 12.062 1.00 32.34 92 GLY A C 1
ATOM 745 O O . GLY A 1 92 ? -32.423 -24.089 10.994 1.00 32.34 92 GLY A O 1
ATOM 746 N N . GLN A 1 93 ? -31.380 -22.787 12.508 1.00 27.30 93 GLN A N 1
ATOM 747 C CA . GLN A 1 93 ? -29.980 -22.977 12.111 1.00 27.30 93 GLN A CA 1
ATOM 748 C C . GLN A 1 93 ? -29.676 -22.798 10.613 1.00 27.30 93 GLN A C 1
ATOM 750 O O . GLN A 1 93 ? -29.755 -23.751 9.849 1.00 27.30 93 GLN A O 1
ATOM 755 N N . VAL A 1 94 ? -29.210 -21.592 10.265 1.00 28.03 94 VAL A N 1
ATOM 756 C CA . VAL A 1 94 ? -28.219 -21.222 9.225 1.00 28.03 94 VAL A CA 1
ATOM 757 C C . VAL A 1 94 ? -28.689 -19.909 8.604 1.00 28.03 94 VAL A C 1
ATOM 759 O O . VAL A 1 94 ? -29.555 -19.917 7.742 1.00 28.03 94 VAL A O 1
ATOM 762 N N . GLU A 1 95 ? -28.119 -18.775 9.024 1.00 32.28 95 GLU A N 1
ATOM 763 C CA . GLU A 1 95 ? -28.283 -17.538 8.256 1.00 32.28 95 GLU A CA 1
ATOM 764 C C . GLU A 1 95 ? -27.004 -16.699 8.241 1.00 32.28 95 GLU A C 1
ATOM 766 O O . GLU A 1 95 ? -26.254 -16.594 9.215 1.00 32.28 95 GLU A O 1
ATOM 771 N N . LEU A 1 96 ? -26.722 -16.220 7.038 1.00 30.31 96 LEU A N 1
ATOM 772 C CA . LEU A 1 96 ? -25.421 -15.923 6.468 1.00 30.31 96 LEU A CA 1
ATOM 773 C C . LEU A 1 96 ? -25.030 -14.469 6.769 1.00 30.31 96 LEU A C 1
ATOM 775 O O . LEU A 1 96 ? -25.211 -13.591 5.932 1.00 30.31 96 LEU A O 1
ATOM 779 N N . ALA A 1 97 ? -24.502 -14.206 7.965 1.00 33.94 97 ALA A N 1
ATOM 780 C CA . ALA A 1 97 ? -24.035 -12.873 8.344 1.00 33.94 97 ALA A CA 1
ATOM 781 C C . ALA A 1 97 ? -22.526 -12.705 8.077 1.00 33.94 97 ALA A C 1
ATOM 783 O O . ALA A 1 97 ? -21.687 -13.309 8.745 1.00 33.94 97 ALA A O 1
ATOM 784 N N . ASP A 1 98 ? -22.197 -11.871 7.090 1.00 39.97 98 ASP A N 1
ATOM 785 C CA . ASP A 1 98 ? -20.964 -11.080 7.003 1.00 39.97 98 ASP A CA 1
ATOM 786 C C . ASP A 1 98 ? -19.627 -11.795 7.298 1.00 39.97 98 ASP A C 1
ATOM 788 O O . ASP A 1 98 ? -18.904 -11.488 8.244 1.00 39.97 98 ASP A O 1
ATOM 792 N N . GLY A 1 99 ? -19.235 -12.704 6.401 1.00 35.78 99 GLY A N 1
ATOM 793 C CA . GLY A 1 99 ? -17.829 -12.855 5.997 1.00 35.78 99 GLY A CA 1
ATOM 794 C C . GLY A 1 99 ? -16.803 -13.359 7.023 1.00 35.78 99 GLY A C 1
ATOM 795 O O . GLY A 1 99 ? -15.614 -13.231 6.746 1.00 35.78 99 GLY A O 1
ATOM 796 N N . ILE A 1 100 ? -17.187 -13.950 8.161 1.00 33.28 100 ILE A N 1
ATOM 797 C CA . ILE A 1 100 ? -16.252 -14.660 9.060 1.00 33.28 100 ILE A CA 1
ATOM 798 C C . ILE A 1 100 ? -16.878 -15.975 9.547 1.00 33.28 100 ILE A C 1
ATOM 800 O O . ILE A 1 100 ? -17.850 -15.982 10.297 1.00 33.28 100 ILE A O 1
ATOM 804 N N . VAL A 1 101 ? -16.277 -17.102 9.152 1.00 36.81 101 VAL A N 1
ATOM 805 C CA . VAL A 1 101 ? -16.626 -18.458 9.609 1.00 36.81 101 VAL A CA 1
ATOM 806 C C . VAL A 1 101 ? -16.367 -18.581 11.118 1.00 36.81 101 VAL A C 1
ATOM 808 O O . VAL A 1 101 ? -15.217 -18.554 11.554 1.00 36.81 101 VAL A O 1
ATOM 811 N N . GLN A 1 102 ? -17.417 -18.757 11.927 1.00 31.81 102 GLN A N 1
ATOM 812 C CA . GLN A 1 102 ? -17.292 -19.284 13.291 1.00 31.81 102 GLN A CA 1
ATOM 813 C C . GLN A 1 102 ? -17.701 -20.758 13.316 1.00 31.81 102 GLN A C 1
ATOM 815 O O . GLN A 1 102 ? -18.851 -21.100 13.058 1.00 31.81 102 GLN A O 1
ATOM 820 N N . ILE A 1 103 ? -16.749 -21.631 13.654 1.00 34.25 103 ILE A N 1
ATOM 821 C CA . ILE A 1 103 ? -17.007 -23.036 13.984 1.00 34.25 103 ILE A CA 1
ATOM 822 C C . ILE A 1 103 ? -17.657 -23.057 15.371 1.00 34.25 103 ILE A C 1
ATOM 824 O O . ILE A 1 103 ? -16.976 -22.859 16.377 1.00 34.25 103 ILE A O 1
ATOM 828 N N . PHE A 1 104 ? -18.969 -23.278 15.439 1.00 35.12 104 PHE A N 1
ATOM 829 C CA . PHE A 1 104 ? -19.659 -23.518 16.705 1.00 35.12 104 PHE A CA 1
ATOM 830 C C . PHE A 1 104 ? -19.702 -25.030 16.960 1.00 35.12 104 PHE A C 1
ATOM 832 O O . PHE A 1 104 ? -20.443 -25.751 16.297 1.00 35.12 104 PHE A O 1
ATOM 839 N N . ILE A 1 105 ? -18.880 -25.520 17.896 1.00 41.28 105 ILE A N 1
ATOM 840 C CA . ILE A 1 105 ? -18.991 -26.893 18.411 1.00 41.28 105 ILE A CA 1
ATOM 841 C C . ILE A 1 105 ? -20.055 -26.891 19.520 1.00 41.28 105 ILE A C 1
ATOM 843 O O . ILE A 1 105 ? -19.855 -26.220 20.536 1.00 41.28 105 ILE A O 1
ATOM 847 N N . PRO A 1 106 ? -21.174 -27.621 19.374 1.00 38.66 106 PRO A N 1
ATOM 848 C CA . PRO A 1 106 ? -22.188 -27.707 20.414 1.00 38.66 106 PRO A CA 1
ATOM 849 C C . PRO A 1 106 ? -21.724 -28.680 21.505 1.00 38.66 106 PRO A C 1
ATOM 851 O O . PRO A 1 106 ? -21.727 -29.892 21.306 1.00 38.66 106 PRO A O 1
ATOM 854 N N . HIS A 1 107 ? -21.343 -28.171 22.677 1.00 41.66 107 HIS A N 1
ATOM 855 C CA . HIS A 1 107 ? -21.207 -29.007 23.871 1.00 41.66 107 HIS A CA 1
ATOM 856 C C . HIS A 1 107 ? -22.535 -28.987 24.634 1.00 41.66 107 HIS A C 1
ATOM 858 O O . HIS A 1 107 ? -22.806 -28.071 25.411 1.00 41.66 107 HIS A O 1
ATOM 864 N N . ASN A 1 108 ? -23.390 -29.975 24.362 1.00 42.44 108 ASN A N 1
ATOM 865 C CA . ASN A 1 108 ? -24.630 -30.184 25.098 1.00 42.44 108 ASN A CA 1
ATOM 866 C C . ASN A 1 108 ? -24.320 -30.812 26.470 1.00 42.44 108 ASN A C 1
ATOM 868 O O . ASN A 1 108 ? -23.618 -31.813 26.566 1.00 42.44 108 ASN A O 1
ATOM 872 N N . ASN A 1 109 ? -24.827 -30.151 27.503 1.00 36.59 109 ASN A N 1
ATOM 873 C CA . ASN A 1 109 ? -24.970 -30.518 28.911 1.00 36.59 109 ASN A CA 1
ATOM 874 C C . ASN A 1 109 ? -24.720 -31.984 29.310 1.00 36.59 109 ASN A C 1
ATOM 876 O O . ASN A 1 109 ? -25.426 -32.887 28.867 1.00 36.59 109 ASN A O 1
ATOM 880 N N . GLY A 1 110 ? -23.848 -32.173 30.307 1.00 37.06 110 GLY A N 1
ATOM 881 C CA . GLY A 1 110 ? -23.896 -33.344 31.182 1.00 37.06 110 GLY A CA 1
ATOM 882 C C . GLY A 1 110 ? -22.543 -33.798 31.715 1.00 37.06 110 GLY A C 1
ATOM 883 O O . GLY A 1 110 ? -21.977 -34.727 31.164 1.00 37.06 110 GLY A O 1
ATOM 884 N N . LEU A 1 111 ? -22.037 -33.166 32.781 1.00 35.41 111 LEU A N 1
ATOM 885 C CA . LEU A 1 111 ? -21.596 -33.849 34.010 1.00 35.41 111 LEU A CA 1
ATOM 886 C C . LEU A 1 111 ? -21.005 -32.836 35.002 1.00 35.41 111 LEU A C 1
ATOM 888 O O . LEU A 1 111 ? -20.112 -32.055 34.683 1.00 35.41 111 LEU A O 1
ATOM 892 N N . CYS A 1 112 ? -21.533 -32.883 36.218 1.00 27.62 112 CYS A N 1
ATOM 893 C CA . CYS A 1 112 ? -20.960 -32.310 37.425 1.00 27.62 112 CYS A CA 1
ATOM 894 C C . CYS A 1 112 ? -19.721 -33.123 37.828 1.00 27.62 112 CYS A C 1
ATOM 896 O O . CYS A 1 112 ? -19.815 -34.344 37.835 1.00 27.62 112 CYS A O 1
ATOM 898 N N . SER A 1 113 ? -18.611 -32.458 38.164 1.00 36.41 113 SER A N 1
ATOM 899 C CA . SER A 1 113 ? -17.683 -32.897 39.216 1.00 36.41 113 SER A CA 1
ATOM 900 C C . SER A 1 113 ? -16.658 -31.797 39.528 1.00 36.41 113 SER A C 1
ATOM 902 O O . SER A 1 113 ? -15.779 -31.482 38.729 1.00 36.41 113 SER A O 1
ATOM 904 N N . ASP A 1 114 ? -16.855 -31.198 40.700 1.00 35.41 114 ASP A N 1
ATOM 905 C CA . ASP A 1 114 ? -15.874 -31.122 41.785 1.00 35.41 114 ASP A CA 1
ATOM 906 C C . ASP A 1 114 ? -14.595 -30.276 41.599 1.00 35.41 114 ASP A C 1
ATOM 908 O O . ASP A 1 114 ? -13.565 -30.686 41.076 1.00 35.41 114 ASP A O 1
ATOM 912 N N . GLU A 1 115 ? -14.677 -29.060 42.144 1.00 35.62 115 GLU A N 1
ATOM 913 C CA . GLU A 1 115 ? -13.846 -28.634 43.280 1.00 35.62 115 GLU A CA 1
ATOM 914 C C . GLU A 1 115 ? -12.338 -28.973 43.256 1.00 35.62 115 GLU A C 1
ATOM 916 O O . GLU A 1 115 ? -11.869 -29.760 44.066 1.00 35.62 115 GLU A O 1
ATOM 921 N N . VAL A 1 116 ? -11.523 -28.281 42.445 1.00 41.94 116 VAL A N 1
ATOM 922 C CA . VAL A 1 116 ? -10.081 -28.132 42.738 1.00 41.94 116 VAL A CA 1
ATOM 923 C C . VAL A 1 116 ? -9.575 -26.730 42.357 1.00 41.94 116 VAL A C 1
ATOM 925 O O . VAL A 1 116 ? -9.468 -26.359 41.193 1.00 41.94 116 VAL A O 1
ATOM 928 N N . ASN A 1 117 ? -9.162 -25.986 43.389 1.00 34.09 117 ASN A N 1
ATOM 929 C CA . ASN A 1 117 ? -8.205 -24.868 43.378 1.00 34.09 117 ASN A CA 1
ATOM 930 C C . ASN A 1 117 ? -8.677 -23.422 43.118 1.00 34.09 117 ASN A C 1
ATOM 932 O O . ASN A 1 117 ? -8.185 -22.703 42.247 1.00 34.09 117 ASN A O 1
ATOM 936 N N . ASN A 1 118 ? -9.511 -22.917 44.027 1.00 32.81 118 ASN A N 1
ATOM 937 C CA . ASN A 1 118 ? -9.886 -21.503 44.125 1.00 32.81 118 ASN A CA 1
ATOM 938 C C . ASN A 1 118 ? -8.897 -20.635 44.957 1.00 32.81 118 ASN A C 1
ATOM 940 O O . ASN A 1 118 ? -9.323 -19.697 45.629 1.00 32.81 118 ASN A O 1
ATOM 944 N N . LYS A 1 119 ? -7.579 -20.930 44.972 1.00 35.59 119 LYS A N 1
ATOM 945 C CA . LYS A 1 119 ? -6.609 -20.201 45.836 1.00 35.59 119 LYS A CA 1
ATOM 946 C C . LYS A 1 119 ? -5.269 -19.737 45.229 1.00 35.59 119 LYS A C 1
ATOM 948 O O . LYS A 1 119 ? -4.490 -19.128 45.953 1.00 35.59 119 LYS A O 1
ATOM 953 N N . ALA A 1 120 ? -5.006 -19.885 43.924 1.00 36.84 120 ALA A N 1
ATOM 954 C CA . ALA A 1 120 ? -3.714 -19.465 43.331 1.00 36.84 120 ALA A CA 1
ATOM 955 C C . ALA A 1 120 ? -3.774 -18.333 42.275 1.00 36.84 120 ALA A C 1
ATOM 957 O O . ALA A 1 120 ? -2.737 -17.890 41.786 1.00 36.84 120 ALA A O 1
ATOM 958 N N . VAL A 1 121 ? -4.957 -17.813 41.918 1.00 39.19 121 VAL A N 1
ATOM 959 C CA . VAL A 1 121 ? -5.122 -16.899 40.763 1.00 39.19 121 VAL A CA 1
ATOM 960 C C . VAL A 1 121 ? -5.704 -15.543 41.180 1.00 39.19 121 VAL A C 1
ATOM 962 O O . VAL A 1 121 ? -6.706 -15.077 40.647 1.00 39.19 121 VAL A O 1
ATOM 965 N N . VAL A 1 122 ? -5.077 -14.879 42.153 1.00 38.44 122 VAL A N 1
ATOM 966 C CA . VAL A 1 122 ? -5.448 -13.501 42.551 1.00 38.44 122 VAL A CA 1
ATOM 967 C C . VAL A 1 122 ? -4.383 -12.465 42.132 1.00 38.44 122 VAL A C 1
ATOM 969 O O . VAL A 1 122 ? -4.693 -11.286 41.994 1.00 38.44 122 VAL A O 1
ATOM 972 N N . GLY A 1 123 ? -3.166 -12.886 41.756 1.00 36.09 123 GLY A N 1
ATOM 973 C CA . GLY A 1 123 ? -2.051 -11.978 41.424 1.00 36.09 123 GLY A CA 1
ATOM 974 C C . GLY A 1 123 ? -1.866 -11.563 39.951 1.00 36.09 123 GLY A C 1
ATOM 975 O O . GLY A 1 123 ? -1.061 -10.680 39.677 1.00 36.09 123 GLY A O 1
ATOM 976 N N . LYS A 1 124 ? -2.584 -12.153 38.976 1.00 38.28 124 LYS A N 1
ATOM 977 C CA . LYS A 1 124 ? -2.335 -11.935 37.522 1.00 38.28 124 LYS A CA 1
ATOM 978 C C . LYS A 1 124 ? -3.513 -11.314 36.748 1.00 38.28 124 LYS A C 1
ATOM 980 O O . LYS A 1 124 ? -3.476 -11.200 35.524 1.00 38.28 124 LYS A O 1
ATOM 985 N N . ARG A 1 125 ? -4.566 -10.876 37.450 1.00 43.44 125 ARG A N 1
ATOM 986 C CA . ARG A 1 125 ? -5.855 -10.473 36.847 1.00 43.44 125 ARG A CA 1
ATOM 987 C C . ARG A 1 125 ? -5.880 -9.050 36.260 1.00 43.44 125 ARG A C 1
ATOM 989 O O . ARG A 1 125 ? -6.632 -8.805 35.323 1.00 43.44 125 ARG A O 1
ATOM 996 N N . ARG A 1 126 ? -5.023 -8.130 36.733 1.00 46.12 126 ARG A N 1
ATOM 997 C CA . ARG A 1 126 ? -5.008 -6.711 36.293 1.00 46.12 126 ARG A CA 1
ATOM 998 C C . ARG A 1 126 ? -4.475 -6.472 34.872 1.00 46.12 126 ARG A C 1
ATOM 1000 O O . ARG A 1 126 ? -4.872 -5.511 34.232 1.00 46.12 126 ARG A O 1
ATOM 1007 N N . SER A 1 127 ? -3.585 -7.321 34.350 1.00 47.25 127 SER A N 1
ATOM 1008 C CA . SER A 1 127 ? -3.019 -7.114 33.001 1.00 47.25 127 SER A CA 1
ATOM 1009 C C . SER A 1 127 ? -3.931 -7.622 31.884 1.00 47.25 127 SER A C 1
ATOM 1011 O O . SER A 1 127 ? -3.884 -7.113 30.767 1.00 47.25 127 SER A O 1
ATOM 1013 N N . VAL A 1 128 ? -4.751 -8.632 32.181 1.00 56.06 128 VAL A N 1
ATOM 1014 C CA . VAL A 1 128 ? -5.662 -9.237 31.203 1.00 56.06 128 VAL A CA 1
ATOM 1015 C C . VAL A 1 128 ? -6.873 -8.332 30.965 1.00 56.06 128 VAL A C 1
ATOM 1017 O O . VAL A 1 128 ? -7.386 -8.297 29.853 1.00 56.06 128 VAL A O 1
ATOM 1020 N N . SER A 1 129 ? -7.290 -7.533 31.955 1.00 59.09 129 SER A N 1
ATOM 1021 C CA . SER A 1 129 ? -8.373 -6.558 31.775 1.00 59.09 129 SER A CA 1
ATOM 1022 C C . SER A 1 129 ? -7.983 -5.413 30.838 1.00 59.09 129 SER A C 1
ATOM 1024 O O . SER A 1 129 ? -8.779 -5.061 29.975 1.00 59.09 129 SER A O 1
ATOM 1026 N N . ALA A 1 130 ? -6.758 -4.885 30.939 1.00 61.22 130 ALA A N 1
ATOM 1027 C CA . ALA A 1 130 ? -6.266 -3.834 30.043 1.00 61.22 130 ALA A CA 1
ATOM 1028 C C . ALA A 1 130 ? -6.119 -4.332 28.597 1.00 61.22 130 ALA A C 1
ATOM 1030 O O . ALA A 1 130 ? -6.564 -3.663 27.668 1.00 61.22 130 ALA A O 1
ATOM 1031 N N . LEU A 1 131 ? -5.568 -5.539 28.406 1.00 56.88 131 LEU A N 1
ATOM 1032 C CA . LEU A 1 131 ? -5.461 -6.154 27.081 1.00 56.88 131 LEU A CA 1
ATOM 1033 C C . LEU A 1 131 ? -6.845 -6.467 26.500 1.00 56.88 131 LEU A C 1
ATOM 1035 O O . LEU A 1 131 ? -7.079 -6.194 25.331 1.00 56.88 131 LEU A O 1
ATOM 1039 N N . LYS A 1 132 ? -7.784 -6.975 27.308 1.00 69.94 132 LYS A N 1
ATOM 1040 C CA . LYS A 1 132 ? -9.161 -7.230 26.866 1.00 69.94 132 LYS A CA 1
ATOM 1041 C C . LYS A 1 132 ? -9.878 -5.937 26.483 1.00 69.94 132 LYS A C 1
ATOM 1043 O O . LYS A 1 132 ? -10.541 -5.921 25.459 1.00 69.94 132 LYS A O 1
ATOM 1048 N N . HIS A 1 133 ? -9.715 -4.861 27.254 1.00 65.25 133 HIS A N 1
ATOM 1049 C CA . HIS A 1 133 ? -10.314 -3.560 26.948 1.00 65.25 133 HIS A CA 1
ATOM 1050 C C . HIS A 1 133 ? -9.695 -2.927 25.696 1.00 65.25 133 HIS A C 1
ATOM 1052 O O . HIS A 1 133 ? -10.414 -2.378 24.873 1.00 65.25 133 HIS A O 1
ATOM 1058 N N . PHE A 1 134 ? -8.380 -3.057 25.506 1.00 68.56 134 PHE A N 1
ATOM 1059 C CA . PHE A 1 134 ? -7.700 -2.626 24.284 1.00 68.56 134 PHE A CA 1
ATOM 1060 C C . PHE A 1 134 ? -8.138 -3.442 23.063 1.00 68.56 134 PHE A C 1
ATOM 1062 O O . PHE A 1 134 ? -8.469 -2.871 22.033 1.00 68.56 134 PHE A O 1
ATOM 1069 N N . VAL A 1 135 ? -8.200 -4.771 23.182 1.00 64.75 135 VAL A N 1
ATOM 1070 C CA . VAL A 1 135 ? -8.683 -5.655 22.114 1.00 64.75 135 VAL A CA 1
ATOM 1071 C C . VAL A 1 135 ? -10.145 -5.357 21.800 1.00 64.75 135 VAL A C 1
ATOM 1073 O O . VAL A 1 135 ? -10.508 -5.305 20.637 1.00 64.75 135 VAL A O 1
ATOM 1076 N N . GLN A 1 136 ? -10.974 -5.094 22.808 1.00 65.62 136 GLN A N 1
ATOM 1077 C CA . GLN A 1 136 ? -12.379 -4.731 22.632 1.00 65.62 136 GLN A CA 1
ATOM 1078 C C . GLN A 1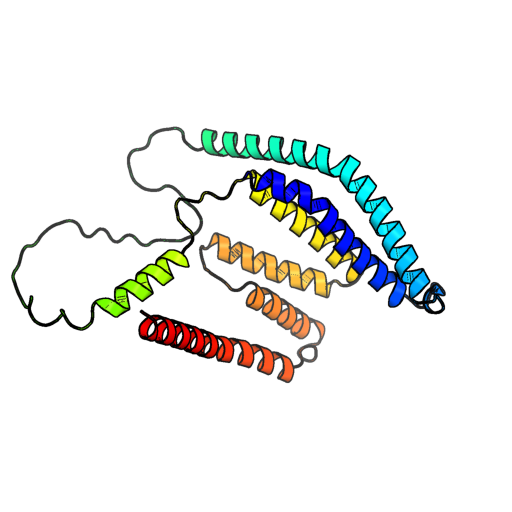 136 ? -12.573 -3.309 22.083 1.00 65.62 136 GLN A C 1
ATOM 1080 O O . GLN A 1 136 ? -13.581 -3.057 21.439 1.00 65.62 136 GLN A O 1
ATOM 1085 N N . TRP A 1 137 ? -11.613 -2.407 22.302 1.00 67.75 137 TRP A N 1
ATOM 1086 C CA . TRP A 1 137 ? -11.549 -1.086 21.671 1.00 67.75 137 TRP A CA 1
ATOM 1087 C C . TRP A 1 137 ? -11.045 -1.152 20.219 1.00 67.75 137 TRP A C 1
ATOM 1089 O O . TRP A 1 137 ? -11.481 -0.367 19.384 1.00 67.75 137 TRP A O 1
ATOM 1099 N N . PHE A 1 138 ? -10.137 -2.085 19.912 1.00 68.25 138 PHE A N 1
ATOM 1100 C CA . PHE A 1 138 ? -9.599 -2.305 18.566 1.00 68.25 138 PHE A CA 1
ATOM 1101 C C . PHE A 1 138 ? -10.556 -3.108 17.678 1.00 68.25 138 PHE A C 1
ATOM 1103 O O . PHE A 1 138 ? -10.626 -2.896 16.468 1.00 68.25 138 PHE A O 1
ATOM 1110 N N . LEU A 1 139 ? -11.289 -4.047 18.275 1.00 64.75 139 LEU A N 1
ATOM 1111 C CA . LEU A 1 139 ? -12.373 -4.751 17.611 1.00 64.75 139 LEU A CA 1
ATOM 1112 C C . LEU A 1 139 ? -13.462 -3.729 17.258 1.00 64.75 139 LEU A C 1
ATOM 1114 O O . LEU A 1 139 ? -13.872 -2.968 18.135 1.00 64.75 139 LEU A O 1
ATOM 1118 N N . PRO A 1 140 ? -13.944 -3.710 16.004 1.00 59.25 140 PRO A N 1
ATOM 1119 C CA . PRO A 1 140 ? -15.037 -2.833 15.618 1.00 59.25 140 PRO A CA 1
ATOM 1120 C C . PRO A 1 140 ? -16.225 -3.080 16.549 1.00 59.25 140 PRO A C 1
ATOM 1122 O O . PRO A 1 140 ? -16.572 -4.234 16.828 1.00 59.25 140 PRO A O 1
ATOM 1125 N N . ASP A 1 141 ? -16.827 -2.001 17.057 1.00 60.06 141 ASP A N 1
ATOM 1126 C CA . ASP A 1 141 ? -18.048 -2.107 17.846 1.00 60.06 141 ASP A CA 1
ATOM 1127 C C . ASP A 1 141 ? -19.089 -2.822 16.986 1.00 60.06 141 ASP A C 1
ATOM 1129 O O . ASP A 1 141 ? -19.540 -2.296 15.970 1.00 60.06 141 ASP A O 1
ATOM 1133 N N . LYS A 1 142 ? -19.455 -4.044 17.385 1.00 59.94 142 LYS A N 1
ATOM 1134 C CA . LYS A 1 142 ? -20.424 -4.874 16.660 1.00 59.94 142 LYS A CA 1
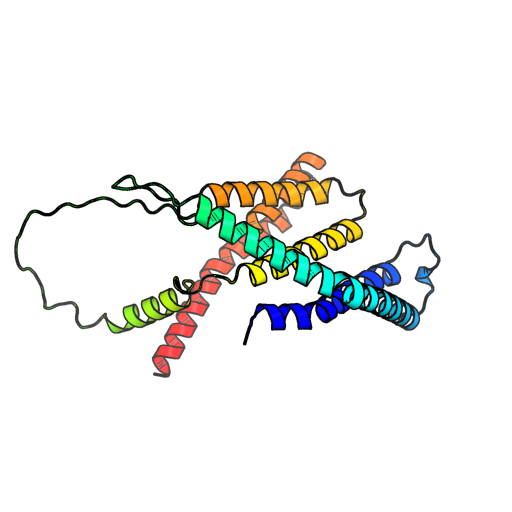ATOM 1135 C C . LYS A 1 142 ? -21.789 -4.193 16.528 1.00 59.94 142 LYS A C 1
ATOM 1137 O O . LYS A 1 142 ? -22.607 -4.651 15.742 1.00 59.94 142 LYS A O 1
ATOM 1142 N N . LYS A 1 143 ? -22.052 -3.135 17.303 1.00 58.34 143 LYS A N 1
ATOM 1143 C CA . LYS A 1 143 ? -23.287 -2.348 17.235 1.00 58.34 143 LYS A CA 1
ATOM 1144 C C . LYS A 1 143 ? -23.210 -1.168 16.267 1.00 58.34 143 LYS A C 1
ATOM 1146 O O . LYS A 1 143 ? -24.237 -0.542 16.017 1.00 58.34 143 LYS A O 1
ATOM 1151 N N . HIS A 1 144 ? -22.031 -0.836 15.738 1.00 62.06 144 HIS A N 1
ATOM 1152 C CA . HIS A 1 144 ? -21.917 0.212 14.735 1.00 62.06 144 HIS A CA 1
ATOM 1153 C C . HIS A 1 144 ? -22.135 -0.376 13.344 1.00 62.06 144 HIS A C 1
ATOM 1155 O O . HIS A 1 144 ? -21.190 -0.756 12.656 1.00 62.06 144 HIS A O 1
ATOM 1161 N N . GLU A 1 145 ? -23.395 -0.434 12.925 1.00 62.88 145 GLU A N 1
ATOM 1162 C CA . GLU A 1 145 ? -23.703 -0.705 11.527 1.00 62.88 145 GLU A CA 1
ATOM 1163 C C . GLU A 1 145 ? -23.181 0.459 10.672 1.00 62.88 145 GLU A C 1
ATOM 1165 O O . GLU A 1 145 ? -23.579 1.614 10.890 1.00 62.88 145 GLU A O 1
ATOM 1170 N N . PRO A 1 146 ? -22.256 0.208 9.726 1.00 64.94 146 PRO A N 1
ATOM 1171 C CA . PRO A 1 146 ? -21.777 1.253 8.843 1.00 64.94 146 PRO A CA 1
ATOM 1172 C C . PRO A 1 146 ? -22.958 1.776 8.027 1.00 64.94 146 PRO A C 1
ATOM 1174 O O . PRO A 1 146 ? -23.636 1.019 7.332 1.00 64.94 146 PRO A O 1
ATOM 1177 N N . ASP A 1 147 ? -23.197 3.087 8.093 1.00 75.00 147 ASP A N 1
ATOM 1178 C CA . ASP A 1 147 ? -24.262 3.718 7.321 1.00 75.00 147 ASP A CA 1
ATOM 1179 C C . ASP A 1 147 ? -24.074 3.398 5.830 1.00 75.00 147 ASP A C 1
ATOM 1181 O O . ASP A 1 147 ? -23.097 3.807 5.193 1.00 75.00 147 ASP A O 1
ATOM 1185 N N . SER A 1 148 ? -25.033 2.661 5.265 1.00 76.12 148 SER A N 1
ATOM 1186 C CA . SER A 1 148 ? -24.990 2.188 3.881 1.00 76.12 148 SER A CA 1
ATOM 1187 C C . SER A 1 148 ? -24.760 3.325 2.885 1.00 76.12 148 SER A C 1
ATOM 1189 O O . SER A 1 148 ? -24.079 3.128 1.872 1.00 76.12 148 SER A O 1
ATOM 1191 N N . LYS A 1 149 ? -25.300 4.518 3.171 1.00 76.50 149 LYS A N 1
ATOM 1192 C CA . LYS A 1 149 ? -25.112 5.714 2.340 1.00 76.50 149 LYS A CA 1
ATOM 1193 C C . LYS A 1 149 ? -23.667 6.201 2.407 1.00 76.50 149 LYS A C 1
ATOM 1195 O O . LYS A 1 149 ? -23.069 6.477 1.368 1.00 76.50 149 LYS A O 1
ATOM 1200 N N . THR A 1 150 ? -23.080 6.230 3.598 1.00 77.19 150 THR A N 1
ATOM 1201 C CA . THR A 1 150 ? -21.670 6.570 3.823 1.00 77.19 150 THR A CA 1
ATOM 1202 C C . THR A 1 150 ? -20.721 5.609 3.094 1.00 77.19 150 THR A C 1
ATOM 1204 O O . THR A 1 150 ? -19.832 6.076 2.379 1.00 77.19 150 THR A O 1
ATOM 1207 N N . THR A 1 151 ? -20.945 4.290 3.147 1.00 76.81 151 THR A N 1
ATOM 1208 C CA . THR A 1 151 ? -20.128 3.313 2.391 1.00 76.81 151 THR A CA 1
ATOM 1209 C C . THR A 1 151 ? -20.191 3.553 0.879 1.00 76.81 151 THR A C 1
ATOM 1211 O O . THR A 1 151 ? -19.186 3.422 0.182 1.00 76.81 151 THR A O 1
ATOM 1214 N N . LEU A 1 152 ? -21.352 3.960 0.352 1.00 77.56 152 LEU A N 1
ATOM 1215 C CA . LEU A 1 152 ? -21.495 4.303 -1.066 1.00 77.56 152 LEU A CA 1
ATOM 1216 C C . LEU A 1 152 ? -20.746 5.588 -1.444 1.00 77.56 152 LEU A C 1
ATOM 1218 O O . LEU A 1 152 ? -20.179 5.638 -2.537 1.00 77.56 152 LEU A O 1
ATOM 1222 N N . VAL A 1 153 ? -20.698 6.595 -0.562 1.00 78.12 153 VAL A N 1
ATOM 1223 C CA . VAL A 1 153 ? -19.870 7.797 -0.779 1.00 78.12 153 VAL A C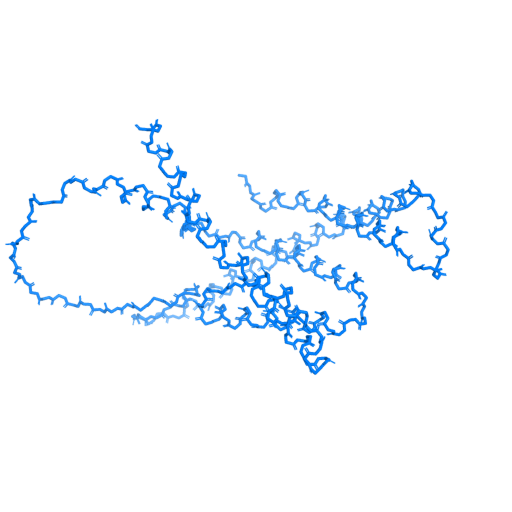A 1
ATOM 1224 C C . VAL A 1 153 ? -18.397 7.403 -0.868 1.00 78.12 153 VAL A C 1
ATOM 1226 O O . VAL A 1 153 ? -17.741 7.740 -1.852 1.00 78.12 153 VAL A O 1
ATOM 1229 N N . PHE A 1 154 ? -17.887 6.638 0.098 1.00 79.12 154 PHE A N 1
ATOM 1230 C CA . PHE A 1 154 ? -16.488 6.197 0.087 1.00 79.12 154 PHE A CA 1
ATOM 1231 C C . PHE A 1 154 ? -16.155 5.323 -1.127 1.00 79.12 154 PHE A C 1
ATOM 1233 O O . PHE A 1 154 ? -15.142 5.563 -1.784 1.00 79.12 154 PHE A O 1
ATOM 1240 N N . GLY A 1 155 ? -17.043 4.399 -1.503 1.00 80.31 155 GLY A N 1
ATOM 1241 C CA . GLY A 1 155 ? -16.885 3.608 -2.726 1.00 80.31 155 GLY A CA 1
ATOM 1242 C C . GLY A 1 155 ? -16.859 4.471 -3.993 1.00 80.31 155 GLY A C 1
ATOM 1243 O O . GLY A 1 155 ? -16.081 4.203 -4.905 1.00 80.31 155 GLY A O 1
ATOM 1244 N N . SER A 1 156 ? -17.652 5.549 -4.048 1.00 74.62 156 SER A N 1
ATOM 1245 C CA . SER A 1 156 ? -17.613 6.494 -5.175 1.00 74.62 156 SER A CA 1
ATOM 1246 C C . SER A 1 156 ? -16.309 7.297 -5.234 1.00 74.62 156 SER A C 1
ATOM 1248 O O . SER A 1 156 ? -15.782 7.519 -6.323 1.00 74.62 156 SER A O 1
ATOM 1250 N N . ILE A 1 157 ? -15.745 7.672 -4.078 1.00 78.81 157 ILE A N 1
ATOM 1251 C CA . ILE A 1 157 ? -14.435 8.331 -3.992 1.00 78.81 157 ILE A CA 1
ATOM 1252 C C . ILE A 1 157 ? -13.348 7.394 -4.516 1.00 78.81 157 ILE A C 1
ATOM 1254 O O . ILE A 1 157 ? -12.563 7.802 -5.363 1.00 78.81 157 ILE A O 1
ATOM 1258 N N . GLN A 1 158 ? -13.336 6.136 -4.073 1.00 78.19 158 GLN A N 1
ATOM 1259 C CA . GLN A 1 158 ? -12.354 5.145 -4.520 1.00 78.19 158 GLN A CA 1
ATOM 1260 C C . GLN A 1 158 ? -12.454 4.864 -6.023 1.00 78.19 158 GLN A C 1
ATOM 1262 O O . GLN A 1 158 ? -11.433 4.845 -6.703 1.00 78.19 158 GLN A O 1
ATOM 1267 N N . ALA A 1 159 ? -13.671 4.707 -6.557 1.00 78.00 159 ALA A N 1
ATOM 1268 C CA . ALA A 1 159 ? -13.878 4.516 -7.992 1.00 78.00 159 ALA A CA 1
ATOM 1269 C C . ALA A 1 159 ? -13.370 5.715 -8.808 1.00 78.00 159 ALA A C 1
ATOM 1271 O O . ALA A 1 159 ? -12.747 5.538 -9.853 1.00 78.00 159 ALA A O 1
ATOM 1272 N N . PHE A 1 160 ? -13.600 6.936 -8.318 1.00 76.88 160 PHE A N 1
ATOM 1273 C CA . PHE A 1 160 ? -13.076 8.146 -8.941 1.00 76.88 160 PHE A CA 1
ATOM 1274 C C . PHE A 1 160 ? -11.544 8.181 -8.899 1.00 76.88 160 PHE A C 1
ATOM 1276 O O . PHE A 1 160 ? -10.921 8.383 -9.938 1.00 76.88 160 PHE A O 1
ATOM 1283 N N . THR A 1 161 ? -10.929 7.919 -7.742 1.00 76.50 161 THR A N 1
ATOM 1284 C CA . THR A 1 161 ? -9.466 7.845 -7.603 1.00 76.50 161 THR A CA 1
ATOM 1285 C C . THR A 1 161 ? -8.860 6.821 -8.566 1.00 76.50 161 THR A C 1
ATOM 1287 O O . THR A 1 161 ? -7.915 7.160 -9.275 1.00 76.50 161 THR A O 1
ATOM 1290 N N . ALA A 1 162 ? -9.454 5.629 -8.686 1.00 75.94 162 ALA A N 1
ATOM 1291 C CA . ALA A 1 162 ? -9.004 4.590 -9.615 1.00 75.94 162 ALA A CA 1
ATOM 1292 C C . ALA A 1 162 ? -9.074 5.031 -11.091 1.00 75.94 162 ALA A C 1
ATOM 1294 O O . ALA A 1 162 ? -8.191 4.706 -11.882 1.00 75.94 162 ALA A O 1
ATOM 1295 N N . CYS A 1 163 ? -10.087 5.821 -11.476 1.00 76.44 163 CYS A N 1
ATOM 1296 C CA . CYS A 1 163 ? -10.167 6.378 -12.831 1.00 76.44 163 CYS A CA 1
ATOM 1297 C C . CYS A 1 163 ? -8.995 7.331 -13.131 1.00 76.44 163 CYS A C 1
ATOM 1299 O O . CYS A 1 163 ? -8.463 7.323 -14.241 1.00 76.44 163 CYS A O 1
ATOM 1301 N N . PHE A 1 164 ? -8.582 8.144 -12.152 1.00 71.25 164 PHE A N 1
ATOM 1302 C CA . PHE A 1 164 ? -7.443 9.058 -12.305 1.00 71.25 164 PHE A CA 1
ATOM 1303 C C . PHE A 1 164 ? -6.100 8.330 -12.280 1.00 71.25 164 PHE A C 1
ATOM 1305 O O . PHE A 1 164 ? -5.213 8.681 -13.056 1.00 71.25 164 PHE A O 1
ATOM 1312 N N . GLU A 1 165 ? -5.960 7.305 -11.443 1.00 68.69 165 GLU A N 1
ATOM 1313 C CA . GLU A 1 165 ? -4.785 6.430 -11.424 1.00 68.69 165 GLU A CA 1
ATOM 1314 C C . GLU A 1 165 ? -4.585 5.737 -12.782 1.00 68.69 165 GLU A C 1
ATOM 1316 O O . GLU A 1 165 ? -3.483 5.751 -13.333 1.00 68.69 165 GLU A O 1
ATOM 1321 N N . GLY A 1 166 ? -5.675 5.260 -13.395 1.00 70.06 166 GLY A N 1
ATOM 1322 C CA . GLY A 1 166 ? -5.654 4.719 -14.755 1.00 70.06 166 GLY A CA 1
ATOM 1323 C C . GLY A 1 166 ? -5.237 5.741 -15.823 1.00 70.06 166 GLY A C 1
ATOM 1324 O O . GLY A 1 166 ? -4.521 5.393 -16.761 1.00 70.06 166 GLY A O 1
ATOM 1325 N N . PHE A 1 167 ? -5.631 7.013 -15.685 1.00 68.50 167 PHE A N 1
ATOM 1326 C CA . PHE A 1 167 ? -5.198 8.072 -16.607 1.00 68.50 167 PHE A CA 1
ATOM 1327 C C . PHE A 1 167 ? -3.711 8.418 -16.431 1.00 68.50 167 PHE A C 1
ATOM 1329 O O . PHE A 1 167 ? -3.016 8.637 -17.424 1.00 68.50 167 PHE A O 1
ATOM 1336 N N . ALA A 1 168 ? -3.211 8.430 -15.189 1.00 64.69 168 ALA A N 1
ATOM 1337 C CA . ALA A 1 168 ? -1.819 8.754 -14.870 1.00 64.69 168 ALA A CA 1
ATOM 1338 C C . ALA A 1 168 ? -0.825 7.744 -15.462 1.00 64.69 168 ALA A C 1
ATOM 1340 O O . ALA A 1 168 ? 0.233 8.141 -15.949 1.00 64.69 168 ALA A O 1
ATOM 1341 N N . HIS A 1 169 ? -1.185 6.459 -15.487 1.00 62.12 169 HIS A N 1
ATOM 1342 C CA . HIS A 1 169 ? -0.357 5.425 -16.111 1.00 62.12 169 HIS A CA 1
ATOM 1343 C C . HIS A 1 169 ? -0.415 5.419 -17.646 1.00 62.12 169 HIS A C 1
ATOM 1345 O O . HIS A 1 169 ? 0.370 4.719 -18.285 1.00 62.12 169 HIS A O 1
ATOM 1351 N N . GLY A 1 170 ? -1.286 6.235 -18.253 1.00 55.91 170 GLY A N 1
ATOM 1352 C CA . GLY A 1 170 ? -1.633 6.132 -19.662 1.00 55.91 170 GLY A CA 1
ATOM 1353 C C . GLY A 1 170 ? -2.326 4.797 -19.939 1.00 55.91 170 GLY A C 1
ATOM 1354 O O . GLY A 1 170 ? -1.930 3.742 -19.451 1.00 55.91 170 GLY A O 1
ATOM 1355 N N . ALA A 1 171 ? -3.348 4.794 -20.788 1.00 54.06 171 ALA A N 1
ATOM 1356 C CA . ALA A 1 171 ? -4.073 3.574 -21.163 1.00 54.06 171 ALA A CA 1
ATOM 1357 C C . ALA A 1 171 ? -3.210 2.499 -21.880 1.00 54.06 171 ALA A C 1
ATOM 1359 O O . ALA A 1 171 ? -3.756 1.546 -22.428 1.00 54.06 171 ALA A O 1
ATOM 1360 N N . ASN A 1 172 ? -1.879 2.647 -21.919 1.00 56.75 172 ASN A N 1
ATOM 1361 C CA . ASN A 1 172 ? -0.956 1.709 -22.546 1.00 56.75 172 ASN A CA 1
ATOM 1362 C C . ASN A 1 172 ? -0.293 0.728 -21.563 1.00 56.75 172 ASN A C 1
ATOM 1364 O O . ASN A 1 172 ? 0.277 -0.262 -22.029 1.00 56.75 172 ASN A O 1
ATOM 1368 N N . ASP A 1 173 ? -0.377 0.941 -20.240 1.00 77.50 173 ASP A N 1
ATOM 1369 C CA . ASP A 1 173 ? 0.266 0.027 -19.292 1.00 77.50 173 ASP A CA 1
ATOM 1370 C C . ASP A 1 173 ? -0.628 -1.177 -18.950 1.00 77.50 173 ASP A C 1
ATOM 1372 O O . ASP A 1 173 ? -1.290 -1.247 -17.912 1.00 77.50 173 ASP A O 1
ATOM 1376 N N . VAL A 1 174 ? -0.617 -2.174 -19.841 1.00 83.06 174 VAL A N 1
ATOM 1377 C CA . VAL A 1 174 ? -1.268 -3.480 -19.620 1.00 83.06 174 VAL A CA 1
ATOM 1378 C C . VAL A 1 174 ? -0.756 -4.146 -18.336 1.00 83.06 174 VAL A C 1
ATOM 1380 O O . VAL A 1 174 ? -1.508 -4.871 -17.681 1.00 83.06 174 VAL A O 1
ATOM 1383 N N . ALA A 1 175 ? 0.503 -3.901 -17.945 1.00 85.50 175 ALA A N 1
ATOM 1384 C CA . ALA A 1 175 ? 1.068 -4.480 -16.732 1.00 85.50 175 ALA A CA 1
ATOM 1385 C C . ALA A 1 175 ? 0.418 -3.873 -15.484 1.00 85.50 175 ALA A C 1
ATOM 1387 O O . ALA A 1 175 ? -0.027 -4.635 -14.630 1.00 85.50 175 ALA A O 1
ATOM 1388 N N . GLY A 1 176 ? 0.287 -2.544 -15.416 1.00 85.12 176 GLY A N 1
ATOM 1389 C CA . GLY A 1 176 ? -0.403 -1.852 -14.322 1.00 85.12 176 GLY A CA 1
ATOM 1390 C C . GLY A 1 176 ? -1.841 -2.342 -14.131 1.00 85.12 176 GLY A C 1
ATOM 1391 O O . GLY A 1 176 ? -2.210 -2.765 -13.037 1.00 85.12 176 GLY A O 1
ATOM 1392 N N . PHE A 1 177 ? -2.619 -2.417 -15.217 1.00 85.62 177 PHE A N 1
ATOM 1393 C CA . PHE A 1 177 ? -3.977 -2.975 -15.163 1.00 85.62 177 PHE A CA 1
ATOM 1394 C C . PHE A 1 177 ? -3.996 -4.422 -14.644 1.00 85.62 177 PHE A C 1
ATOM 1396 O O . PHE A 1 177 ? -4.802 -4.766 -13.782 1.00 85.62 177 PHE A O 1
ATOM 1403 N N . THR A 1 178 ? -3.093 -5.270 -15.148 1.00 89.19 178 THR A N 1
ATOM 1404 C CA . THR A 1 178 ? -3.017 -6.685 -14.750 1.00 89.19 178 THR A CA 1
ATOM 1405 C C . THR A 1 178 ? -2.654 -6.841 -13.271 1.00 89.19 178 THR A C 1
ATOM 1407 O O . THR A 1 178 ? -3.186 -7.727 -12.603 1.00 89.19 178 THR A O 1
ATOM 1410 N N . ILE A 1 179 ? -1.772 -5.981 -12.753 1.00 90.38 179 ILE A N 1
ATOM 1411 C CA . ILE A 1 179 ? -1.354 -5.970 -11.347 1.00 90.38 179 ILE A CA 1
ATOM 1412 C C . ILE A 1 179 ? -2.545 -5.658 -10.437 1.00 90.38 179 ILE A C 1
ATOM 1414 O O . ILE A 1 179 ? -2.843 -6.448 -9.539 1.00 90.38 179 ILE A O 1
ATOM 1418 N N . GLU A 1 180 ? -3.247 -4.554 -10.695 1.00 87.81 180 GLU A N 1
ATOM 1419 C CA . GLU A 1 180 ? -4.385 -4.128 -9.872 1.00 87.81 180 GLU A CA 1
ATOM 1420 C C . GLU A 1 180 ? -5.550 -5.113 -9.964 1.00 87.81 180 GLU A C 1
ATOM 1422 O O . GLU A 1 180 ? -6.156 -5.483 -8.956 1.00 87.81 180 GLU A O 1
ATOM 1427 N N . PHE A 1 181 ? -5.826 -5.617 -11.168 1.00 90.19 181 PHE A N 1
ATOM 1428 C CA . PHE A 1 181 ? -6.853 -6.629 -11.373 1.00 90.19 181 PHE A CA 1
ATOM 1429 C C . PHE A 1 181 ? -6.528 -7.935 -10.630 1.00 90.19 181 PHE A C 1
ATOM 1431 O O . PHE A 1 181 ? -7.390 -8.477 -9.937 1.00 90.19 181 PHE A O 1
ATOM 1438 N N . GLY A 1 182 ? -5.285 -8.423 -10.715 1.00 92.19 182 GLY A N 1
ATOM 1439 C CA . GLY A 1 182 ? -4.840 -9.624 -10.000 1.00 92.19 182 GLY A CA 1
ATOM 1440 C C . GLY A 1 182 ? -4.936 -9.477 -8.479 1.00 92.19 182 GLY A C 1
ATOM 1441 O O . GLY A 1 182 ? -5.429 -10.380 -7.789 1.00 92.19 182 GLY A O 1
ATOM 1442 N N . ALA A 1 183 ? -4.552 -8.310 -7.956 1.00 90.56 183 ALA A N 1
ATOM 1443 C CA . ALA A 1 183 ? -4.664 -7.994 -6.539 1.00 90.56 183 ALA A CA 1
ATOM 1444 C C . ALA A 1 183 ? -6.131 -7.944 -6.084 1.00 90.56 183 ALA A C 1
ATOM 1446 O O . ALA A 1 183 ? -6.479 -8.549 -5.066 1.00 90.56 183 ALA A O 1
ATOM 1447 N N . ALA A 1 184 ? -7.000 -7.290 -6.864 1.00 89.88 184 ALA A N 1
ATOM 1448 C CA . ALA A 1 184 ? -8.427 -7.172 -6.581 1.00 89.88 184 ALA A CA 1
ATOM 1449 C C . ALA A 1 184 ? -9.141 -8.529 -6.604 1.00 89.88 184 ALA A C 1
ATOM 1451 O O . ALA A 1 184 ? -9.903 -8.833 -5.687 1.00 89.88 184 ALA A O 1
ATOM 1452 N N . VAL A 1 185 ? -8.873 -9.376 -7.603 1.00 93.56 185 VAL A N 1
ATOM 1453 C CA . VAL A 1 185 ? -9.449 -10.730 -7.679 1.00 93.56 185 VAL A CA 1
ATOM 1454 C C . VAL A 1 185 ? -9.030 -11.565 -6.470 1.00 93.56 185 VAL A C 1
ATOM 1456 O O . VAL A 1 185 ? -9.881 -12.190 -5.838 1.00 93.56 185 VAL A O 1
ATOM 1459 N N . THR A 1 186 ? -7.748 -11.530 -6.100 1.00 91.38 186 THR A N 1
ATOM 1460 C CA . THR A 1 186 ? -7.234 -12.254 -4.924 1.00 91.38 186 THR A CA 1
ATOM 1461 C C . THR A 1 186 ? -7.914 -11.780 -3.640 1.00 91.38 186 THR A C 1
ATOM 1463 O O . THR A 1 186 ? -8.382 -12.598 -2.845 1.00 91.38 186 THR A O 1
ATOM 1466 N N . ALA A 1 187 ? -8.033 -10.460 -3.465 1.00 87.06 187 ALA A N 1
ATOM 1467 C CA . ALA A 1 187 ? -8.721 -9.861 -2.329 1.00 87.06 187 ALA A CA 1
ATOM 1468 C C . ALA A 1 187 ? -10.193 -10.273 -2.257 1.00 87.06 187 ALA A C 1
ATOM 1470 O O . ALA A 1 187 ? -10.647 -10.732 -1.212 1.00 87.06 187 ALA A O 1
ATOM 1471 N N . LEU A 1 188 ? -10.918 -10.192 -3.374 1.00 88.69 188 LEU A N 1
ATOM 1472 C CA . LEU A 1 188 ? -12.331 -10.560 -3.446 1.00 88.69 188 LEU A CA 1
ATOM 1473 C C . LEU A 1 188 ? -12.568 -12.044 -3.155 1.00 88.69 188 LEU A C 1
ATOM 1475 O O . LEU A 1 188 ? -13.531 -12.379 -2.464 1.00 88.69 188 LEU A O 1
ATOM 1479 N N . LEU A 1 189 ? -11.707 -12.934 -3.656 1.00 90.44 189 LEU A N 1
ATOM 1480 C CA . LEU A 1 189 ? -11.803 -14.368 -3.377 1.00 90.44 189 LEU A CA 1
ATOM 1481 C C . LEU A 1 189 ? -11.574 -14.668 -1.893 1.00 90.44 189 LEU A C 1
ATOM 1483 O O . LEU A 1 189 ? -12.355 -15.411 -1.301 1.00 90.44 189 LEU A O 1
ATOM 1487 N N . ALA A 1 190 ? -10.566 -14.054 -1.271 1.00 85.31 190 ALA A N 1
ATOM 1488 C CA . ALA A 1 190 ? -10.325 -14.227 0.158 1.00 85.31 190 ALA A CA 1
ATOM 1489 C C . ALA A 1 190 ? -11.452 -13.640 1.016 1.00 85.31 190 ALA A C 1
ATOM 1491 O O . ALA A 1 190 ? -11.869 -14.274 1.983 1.00 85.31 190 ALA A O 1
ATOM 1492 N N . SER A 1 191 ? -11.995 -12.477 0.634 1.00 82.56 191 SER A N 1
ATOM 1493 C CA . SER A 1 191 ? -13.164 -11.890 1.296 1.00 82.56 191 SER A CA 1
ATOM 1494 C C . SER A 1 191 ? -14.386 -12.803 1.192 1.00 82.56 191 SER A C 1
ATOM 1496 O O . SER A 1 191 ? -15.087 -12.985 2.182 1.00 82.56 191 SER A O 1
ATOM 1498 N N . LYS A 1 192 ? -14.616 -13.438 0.034 1.00 78.62 192 LYS A N 1
ATOM 1499 C CA . LYS A 1 192 ? -15.682 -14.443 -0.122 1.00 78.62 192 LYS A CA 1
ATOM 1500 C C . LYS A 1 192 ? -15.441 -15.708 0.704 1.00 78.62 192 LYS A C 1
ATOM 1502 O O . LYS A 1 192 ? -16.406 -16.323 1.141 1.00 78.62 192 LYS A O 1
ATOM 1507 N N . ALA A 1 193 ? -14.185 -16.086 0.928 1.00 85.38 193 ALA A N 1
ATOM 1508 C CA . ALA A 1 193 ? -13.808 -17.208 1.788 1.00 85.38 193 ALA A CA 1
ATOM 1509 C C . ALA A 1 193 ? -13.780 -16.854 3.291 1.00 85.38 193 ALA A C 1
ATOM 1511 O O . ALA A 1 193 ? -13.527 -17.727 4.118 1.00 85.38 193 ALA A O 1
ATOM 1512 N N . GLY A 1 194 ? -14.005 -15.587 3.655 1.00 80.75 194 GLY A N 1
ATOM 1513 C CA . GLY A 1 194 ? -13.933 -15.095 5.031 1.00 80.75 194 GLY A CA 1
ATOM 1514 C C . GLY A 1 194 ? -12.528 -15.094 5.640 1.00 80.75 194 GLY A C 1
ATOM 1515 O O . GLY A 1 194 ? -12.377 -15.151 6.861 1.00 80.75 194 GLY A O 1
ATOM 1516 N N . LEU A 1 195 ? -11.490 -15.051 4.798 1.00 81.38 195 LEU A N 1
ATOM 1517 C CA . LEU A 1 195 ? -10.095 -15.028 5.227 1.00 81.38 195 LEU A CA 1
ATOM 1518 C C . LEU A 1 195 ? -9.591 -13.580 5.340 1.00 81.38 195 LEU A C 1
ATOM 1520 O O . LEU A 1 195 ? -9.628 -12.844 4.348 1.00 81.38 195 LEU A O 1
ATOM 1524 N N . PRO A 1 196 ? -9.062 -13.156 6.504 1.00 86.06 196 PRO A N 1
ATOM 1525 C CA . PRO A 1 196 ? -8.407 -11.864 6.621 1.00 86.06 196 PRO A CA 1
ATOM 1526 C C . PRO A 1 196 ? -7.076 -11.913 5.867 1.00 86.06 196 PRO A C 1
ATOM 1528 O O . PRO A 1 196 ? -6.153 -12.630 6.253 1.00 86.06 196 PRO A O 1
ATOM 1531 N N . ILE A 1 197 ? -6.967 -11.141 4.789 1.00 86.31 197 ILE A N 1
ATOM 1532 C CA . ILE A 1 197 ? -5.738 -11.050 4.001 1.00 86.31 197 ILE A CA 1
ATOM 1533 C C . ILE A 1 197 ? -5.209 -9.622 3.942 1.00 86.31 197 ILE A C 1
ATOM 1535 O O . ILE A 1 197 ? -5.937 -8.645 4.096 1.00 86.31 197 ILE A O 1
ATOM 1539 N N . SER A 1 198 ? -3.912 -9.509 3.674 1.00 88.56 198 SER A N 1
ATOM 1540 C CA . SER A 1 198 ? -3.264 -8.229 3.414 1.00 88.56 198 SER A CA 1
ATOM 1541 C C . SER A 1 198 ? -3.381 -7.880 1.932 1.00 88.56 198 SER A C 1
ATOM 1543 O O . SER A 1 198 ? -2.820 -8.570 1.075 1.00 88.56 198 SER A O 1
ATOM 1545 N N . THR A 1 199 ? -4.072 -6.782 1.626 1.00 86.50 199 THR A N 1
ATOM 1546 C CA . THR A 1 199 ? -4.136 -6.214 0.270 1.00 86.50 199 THR A CA 1
ATOM 1547 C C . THR A 1 199 ? -2.751 -5.803 -0.230 1.00 86.50 199 THR A C 1
ATOM 1549 O O . THR A 1 199 ? -2.446 -6.003 -1.402 1.00 86.50 199 THR A O 1
ATOM 1552 N N . THR A 1 200 ? -1.863 -5.348 0.663 1.00 89.38 200 THR A N 1
ATOM 1553 C CA . THR A 1 200 ? -0.463 -5.039 0.335 1.00 89.38 200 THR A CA 1
ATOM 1554 C C . THR A 1 200 ? 0.276 -6.266 -0.197 1.00 89.38 200 THR A C 1
ATOM 1556 O O . THR A 1 200 ? 1.003 -6.162 -1.183 1.00 89.38 200 THR A O 1
ATOM 1559 N N . HIS A 1 201 ? 0.069 -7.444 0.404 1.00 91.25 201 HIS A N 1
ATOM 1560 C CA . HIS A 1 201 ? 0.662 -8.687 -0.100 1.00 91.25 201 HIS A CA 1
ATOM 1561 C C . HIS A 1 201 ? 0.076 -9.091 -1.456 1.00 91.25 201 HIS A C 1
ATOM 1563 O O . HIS A 1 201 ? 0.817 -9.558 -2.316 1.00 91.25 201 HIS A O 1
ATOM 1569 N N . CYS A 1 202 ? -1.224 -8.874 -1.671 1.00 91.62 202 CYS A N 1
ATOM 1570 C CA . CYS A 1 202 ? -1.874 -9.167 -2.951 1.00 91.62 202 CYS A CA 1
ATOM 1571 C C . CYS A 1 202 ? -1.317 -8.294 -4.078 1.00 91.62 202 CYS A C 1
ATOM 1573 O O . CYS A 1 202 ? -1.001 -8.801 -5.156 1.00 91.62 202 CYS A O 1
ATOM 1575 N N . LEU A 1 203 ? -1.146 -6.997 -3.812 1.00 90.81 203 LEU A N 1
ATOM 1576 C CA . LEU A 1 203 ? -0.590 -6.045 -4.767 1.00 90.81 203 LEU A CA 1
ATOM 1577 C C . LEU A 1 203 ? 0.875 -6.367 -5.065 1.00 90.81 203 LEU A C 1
ATOM 1579 O O . LEU A 1 203 ? 1.224 -6.576 -6.224 1.00 90.81 203 LEU A O 1
ATOM 1583 N N . VAL A 1 204 ? 1.726 -6.511 -4.041 1.00 93.12 204 VAL A N 1
ATOM 1584 C CA . VAL A 1 204 ? 3.146 -6.850 -4.255 1.00 93.12 204 VAL A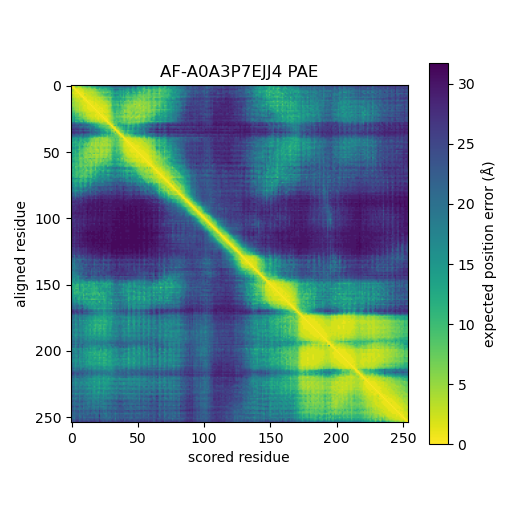 CA 1
ATOM 1585 C C . VAL A 1 204 ? 3.302 -8.211 -4.937 1.00 93.12 204 VAL A C 1
ATOM 1587 O O . VAL A 1 204 ? 4.130 -8.344 -5.836 1.00 93.12 204 VAL A O 1
ATOM 1590 N N . GLY A 1 205 ? 2.490 -9.207 -4.574 1.00 94.00 205 GLY A N 1
ATOM 1591 C CA . GLY A 1 205 ? 2.463 -10.506 -5.245 1.00 94.00 205 GLY A CA 1
ATOM 1592 C C . GLY A 1 205 ? 2.117 -10.387 -6.730 1.00 94.00 205 GLY A C 1
ATOM 1593 O O . GLY A 1 205 ? 2.799 -10.981 -7.563 1.00 94.00 205 GLY A O 1
ATOM 1594 N N . SER A 1 206 ? 1.131 -9.556 -7.073 1.00 92.50 206 SER A N 1
ATOM 1595 C CA . SER A 1 206 ? 0.735 -9.298 -8.464 1.00 92.50 206 SER A CA 1
ATOM 1596 C C . SER A 1 206 ? 1.826 -8.553 -9.245 1.00 92.50 206 SER A C 1
ATOM 1598 O O . SER A 1 206 ? 2.146 -8.949 -10.366 1.00 92.50 206 SER A O 1
ATOM 1600 N N . VAL A 1 207 ? 2.482 -7.552 -8.639 1.00 91.00 207 VAL A N 1
ATOM 1601 C CA . VAL A 1 207 ? 3.654 -6.856 -9.216 1.00 91.00 207 VAL A CA 1
ATOM 1602 C C . VAL A 1 207 ? 4.783 -7.842 -9.515 1.00 91.00 207 VAL A C 1
ATOM 1604 O O . VAL A 1 207 ? 5.341 -7.838 -10.614 1.00 91.00 207 VAL A O 1
ATOM 1607 N N . VAL A 1 208 ? 5.124 -8.701 -8.550 1.00 92.88 208 VAL A N 1
ATOM 1608 C CA . VAL A 1 208 ? 6.187 -9.705 -8.699 1.00 92.88 208 VAL A CA 1
ATOM 1609 C C . VAL A 1 208 ? 5.817 -10.722 -9.775 1.00 92.88 208 VAL A C 1
ATOM 1611 O O . VAL A 1 208 ? 6.652 -11.014 -10.627 1.00 92.88 208 VAL A O 1
ATOM 1614 N N . ALA A 1 209 ? 4.577 -11.217 -9.793 1.00 92.50 209 ALA A N 1
ATOM 1615 C CA . ALA A 1 209 ? 4.104 -12.157 -10.806 1.00 92.50 209 ALA A CA 1
ATOM 1616 C C . ALA A 1 209 ? 4.211 -11.565 -12.217 1.00 92.50 209 ALA A C 1
ATOM 1618 O O . ALA A 1 209 ? 4.828 -12.170 -13.096 1.00 92.50 209 ALA A O 1
ATOM 1619 N N . VAL A 1 210 ? 3.698 -10.348 -12.424 1.00 90.19 210 VAL A N 1
ATOM 1620 C CA . VAL A 1 210 ? 3.787 -9.657 -13.716 1.00 90.19 210 VAL A CA 1
ATOM 1621 C C . VAL A 1 210 ? 5.244 -9.378 -14.095 1.00 90.19 210 VAL A C 1
ATOM 1623 O O . VAL A 1 210 ? 5.624 -9.606 -15.243 1.00 90.19 210 VAL A O 1
ATOM 1626 N N . GLY A 1 211 ? 6.095 -8.974 -13.147 1.00 90.00 211 GLY A N 1
ATOM 1627 C CA . GLY A 1 211 ? 7.525 -8.759 -13.386 1.00 90.00 211 GLY A CA 1
ATOM 1628 C C . GLY A 1 211 ? 8.288 -10.035 -13.770 1.00 90.00 211 GLY A C 1
ATOM 1629 O O . GLY A 1 211 ? 9.130 -10.007 -14.673 1.00 90.00 211 GLY A O 1
ATOM 1630 N N . VAL A 1 212 ? 7.985 -11.167 -13.128 1.00 91.25 212 VAL A N 1
ATOM 1631 C CA . VAL A 1 212 ? 8.588 -12.471 -13.450 1.00 91.25 212 VAL A CA 1
ATOM 1632 C C . VAL A 1 212 ? 8.126 -12.954 -14.825 1.00 91.25 212 VAL A C 1
ATOM 1634 O O . VAL A 1 212 ? 8.971 -13.361 -15.624 1.00 91.25 212 VAL A O 1
ATOM 1637 N N . ILE A 1 213 ? 6.826 -12.861 -15.124 1.00 90.25 213 ILE A N 1
ATOM 1638 C CA . ILE A 1 213 ? 6.239 -13.304 -16.400 1.00 90.25 213 ILE A CA 1
ATOM 1639 C C . ILE A 1 213 ? 6.744 -12.442 -17.566 1.00 90.25 213 ILE A C 1
ATOM 1641 O O . ILE A 1 213 ? 7.193 -12.983 -18.576 1.00 90.25 213 ILE A O 1
ATOM 1645 N N . LYS A 1 214 ? 6.731 -11.111 -17.421 1.00 86.56 214 LYS A N 1
ATOM 1646 C CA . LYS A 1 214 ? 7.090 -10.162 -18.491 1.00 86.56 214 LYS A CA 1
ATOM 1647 C C . LYS A 1 214 ? 8.550 -10.275 -18.937 1.00 86.56 214 LYS A C 1
ATOM 1649 O O . LYS A 1 214 ? 8.840 -10.086 -20.113 1.00 86.56 214 LYS A O 1
ATOM 1654 N N . SER A 1 215 ? 9.459 -10.605 -18.021 1.00 79.44 215 SER A N 1
ATOM 1655 C CA . SER A 1 215 ? 10.906 -10.569 -18.279 1.00 79.44 215 SER A CA 1
ATOM 1656 C C . SER A 1 215 ? 11.620 -11.882 -17.939 1.00 79.44 215 SER A C 1
ATOM 1658 O O . SER A 1 215 ? 12.811 -11.864 -17.630 1.00 79.44 215 SER A O 1
ATOM 1660 N N . ARG A 1 216 ? 10.905 -13.020 -17.951 1.00 78.44 216 ARG A N 1
ATOM 1661 C CA . ARG A 1 216 ? 11.437 -14.371 -17.650 1.00 78.44 216 ARG A CA 1
ATOM 1662 C C . ARG A 1 216 ? 12.314 -14.407 -16.383 1.00 78.44 216 ARG A C 1
ATOM 1664 O O . ARG A 1 216 ? 13.385 -15.003 -16.373 1.00 78.44 216 ARG A O 1
ATOM 1671 N N . GLY A 1 217 ? 11.875 -13.722 -15.325 1.00 73.38 217 GLY A N 1
ATOM 1672 C CA . GLY A 1 217 ? 12.579 -13.623 -14.037 1.00 73.38 217 GLY A CA 1
ATOM 1673 C C . GLY A 1 217 ? 13.521 -12.422 -13.868 1.00 73.38 217 GLY A C 1
ATOM 1674 O O . GLY A 1 217 ? 13.828 -12.067 -12.731 1.00 73.38 217 GLY A O 1
ATOM 1675 N N . ALA A 1 218 ? 13.920 -11.731 -14.942 1.00 78.88 218 ALA A N 1
ATOM 1676 C CA . ALA A 1 218 ? 14.786 -10.545 -14.863 1.00 78.88 218 ALA A CA 1
ATOM 1677 C C . ALA A 1 218 ? 14.034 -9.242 -14.515 1.00 78.88 218 ALA A C 1
ATOM 1679 O O . ALA A 1 218 ? 14.653 -8.214 -14.251 1.00 78.88 218 ALA A O 1
ATOM 1680 N N . GLY A 1 219 ? 12.698 -9.263 -14.515 1.00 78.88 219 GLY A N 1
ATOM 1681 C CA . GLY A 1 219 ? 11.866 -8.072 -14.295 1.00 78.88 219 GLY A CA 1
ATOM 1682 C C . GLY A 1 219 ? 11.698 -7.695 -12.826 1.00 78.88 219 GLY A C 1
ATOM 1683 O O . GLY A 1 219 ? 11.215 -6.607 -12.528 1.00 78.88 219 GLY A O 1
ATOM 1684 N N . VAL A 1 220 ? 12.115 -8.567 -11.902 1.00 85.50 220 VAL A N 1
ATOM 1685 C CA . VAL A 1 220 ? 12.020 -8.334 -10.459 1.00 85.50 220 VAL A CA 1
ATOM 1686 C C . VAL A 1 220 ? 13.412 -8.164 -9.872 1.00 85.50 220 VAL A C 1
ATOM 1688 O O . VAL A 1 220 ? 14.255 -9.059 -9.910 1.00 85.50 220 VAL A O 1
ATOM 1691 N N . ARG A 1 221 ? 13.654 -7.005 -9.257 1.00 90.38 221 ARG A N 1
ATOM 1692 C CA . ARG A 1 221 ? 14.872 -6.763 -8.480 1.00 90.38 221 ARG A CA 1
ATOM 1693 C C . ARG A 1 221 ? 14.754 -7.465 -7.128 1.00 90.38 221 ARG A C 1
ATOM 1695 O O . ARG A 1 221 ? 14.280 -6.875 -6.159 1.00 90.38 221 ARG A O 1
ATOM 1702 N N . TRP A 1 222 ? 15.231 -8.704 -7.045 1.00 91.31 222 TRP A N 1
ATOM 1703 C CA . TRP A 1 222 ? 15.150 -9.539 -5.837 1.00 91.31 222 TRP A CA 1
ATOM 1704 C C . TRP A 1 222 ? 15.735 -8.897 -4.575 1.00 91.31 222 TRP A C 1
ATOM 1706 O O . TRP A 1 222 ? 15.218 -9.121 -3.486 1.00 91.31 222 TRP A O 1
ATOM 1716 N N . SER A 1 223 ? 16.753 -8.037 -4.696 1.00 92.06 223 SER A N 1
ATOM 1717 C CA . SER A 1 223 ? 17.261 -7.282 -3.542 1.00 92.06 223 SER A CA 1
ATOM 1718 C C . SER A 1 223 ? 16.232 -6.297 -2.975 1.00 92.06 223 SER A C 1
ATOM 1720 O O . SER A 1 223 ? 16.188 -6.113 -1.763 1.00 92.06 223 SER A O 1
ATOM 1722 N N . ILE A 1 224 ? 15.410 -5.665 -3.824 1.00 91.44 224 ILE A N 1
ATOM 1723 C CA . ILE A 1 224 ? 14.334 -4.765 -3.378 1.00 91.44 224 ILE A CA 1
ATOM 1724 C C . ILE A 1 224 ? 13.212 -5.592 -2.763 1.00 91.44 224 ILE A C 1
ATOM 1726 O O . ILE A 1 224 ? 12.774 -5.292 -1.658 1.00 91.44 224 ILE A O 1
ATOM 1730 N N . PHE A 1 225 ? 12.798 -6.665 -3.440 1.00 92.56 225 PHE A N 1
ATOM 1731 C CA . PHE A 1 225 ? 11.771 -7.565 -2.919 1.00 92.56 225 PHE A CA 1
ATOM 1732 C C . PHE A 1 225 ? 12.154 -8.139 -1.547 1.00 92.56 225 PHE A C 1
ATOM 1734 O O . PHE A 1 225 ? 11.345 -8.118 -0.625 1.00 92.56 225 PHE A O 1
ATOM 1741 N N . ARG A 1 226 ? 13.414 -8.554 -1.361 1.00 93.56 226 ARG A N 1
ATOM 1742 C CA . ARG A 1 226 ? 13.937 -8.997 -0.061 1.00 93.56 226 ARG A CA 1
ATOM 1743 C C . ARG A 1 226 ? 13.855 -7.900 1.000 1.00 93.56 226 ARG A C 1
ATOM 1745 O O . ARG A 1 226 ? 13.486 -8.198 2.127 1.00 93.56 226 ARG A O 1
ATOM 1752 N N . ASN A 1 227 ? 14.171 -6.648 0.665 1.00 94.06 227 ASN A N 1
ATOM 1753 C CA . ASN A 1 227 ? 14.052 -5.537 1.614 1.00 94.06 227 ASN A CA 1
ATOM 1754 C C . ASN A 1 227 ? 12.588 -5.275 2.012 1.00 94.06 227 ASN A C 1
ATOM 1756 O O . ASN A 1 227 ? 12.326 -4.999 3.178 1.00 94.06 227 ASN A O 1
ATOM 1760 N N . ILE A 1 228 ? 11.643 -5.409 1.074 1.00 93.06 228 ILE A N 1
ATOM 1761 C CA . ILE A 1 228 ? 10.197 -5.330 1.352 1.00 93.06 228 ILE A CA 1
ATOM 1762 C C . ILE A 1 228 ? 9.767 -6.484 2.267 1.00 93.06 228 ILE A C 1
ATOM 1764 O O . ILE A 1 228 ? 9.071 -6.283 3.254 1.00 93.06 228 ILE A O 1
ATOM 1768 N N . PHE A 1 229 ? 10.225 -7.700 1.984 1.00 93.44 229 PHE A N 1
ATOM 1769 C CA . PHE A 1 229 ? 9.918 -8.851 2.824 1.00 93.44 229 PHE A CA 1
ATOM 1770 C C . PHE A 1 229 ? 10.478 -8.690 4.247 1.00 93.44 229 PHE A C 1
ATOM 1772 O O . PHE A 1 229 ? 9.769 -8.913 5.228 1.00 93.44 229 PHE A O 1
ATOM 1779 N N . LEU A 1 230 ? 11.731 -8.238 4.371 1.00 93.62 230 LEU A N 1
ATOM 1780 C CA . LEU A 1 230 ? 12.350 -7.934 5.662 1.00 93.62 230 LEU A CA 1
ATOM 1781 C C . LEU A 1 230 ? 11.589 -6.832 6.405 1.00 93.62 230 LEU A C 1
ATOM 1783 O O . LEU A 1 230 ? 11.446 -6.929 7.621 1.00 93.62 230 LEU A O 1
ATOM 1787 N N . SER A 1 231 ? 11.056 -5.822 5.707 1.00 92.94 231 SER A N 1
ATOM 1788 C CA . SER A 1 231 ? 10.263 -4.776 6.357 1.00 92.94 231 SER A CA 1
ATOM 1789 C C . SER A 1 231 ? 8.954 -5.322 6.928 1.00 92.94 231 SER A C 1
ATOM 1791 O O . SER A 1 231 ? 8.622 -4.983 8.063 1.00 92.94 231 SER A O 1
ATOM 1793 N N . TRP A 1 232 ? 8.249 -6.222 6.234 1.00 91.38 232 TRP A N 1
ATOM 1794 C CA . TRP A 1 232 ? 7.057 -6.885 6.783 1.00 91.38 232 TRP A CA 1
ATOM 1795 C C . TRP A 1 232 ? 7.375 -7.711 8.030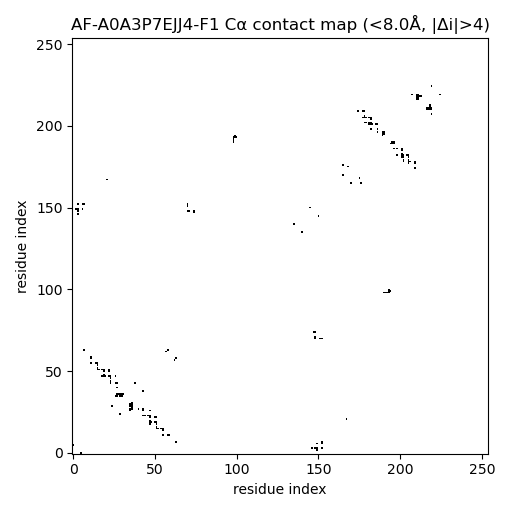 1.00 91.38 232 TRP A C 1
ATOM 1797 O O . TRP A 1 232 ? 6.677 -7.592 9.039 1.00 91.38 232 TRP A O 1
ATOM 1807 N N . VAL A 1 233 ? 8.460 -8.491 7.991 1.00 92.31 233 VAL A N 1
ATOM 1808 C CA . VAL A 1 233 ? 8.887 -9.314 9.131 1.00 92.31 233 VAL A CA 1
ATOM 1809 C C . VAL A 1 233 ? 9.294 -8.448 10.317 1.00 92.31 233 VAL A C 1
ATOM 1811 O O . VAL A 1 233 ? 8.917 -8.779 11.431 1.00 92.31 233 VAL A O 1
ATOM 1814 N N . VAL A 1 234 ? 10.015 -7.342 10.100 1.00 93.69 234 VAL A N 1
ATOM 1815 C CA . VAL A 1 234 ? 10.450 -6.412 11.163 1.00 93.69 234 VAL A CA 1
ATOM 1816 C C . VAL A 1 234 ? 9.290 -5.576 11.713 1.00 93.69 234 VAL A C 1
ATOM 1818 O O . VAL A 1 234 ? 9.279 -5.244 12.899 1.00 93.69 234 VAL A O 1
ATOM 1821 N N . THR A 1 235 ? 8.282 -5.267 10.896 1.00 91.12 235 THR A N 1
ATOM 1822 C CA . THR A 1 235 ? 7.119 -4.476 11.328 1.00 91.12 235 THR A CA 1
ATOM 1823 C C . THR A 1 235 ? 6.301 -5.208 12.395 1.00 91.12 235 THR A C 1
ATOM 1825 O O . THR A 1 235 ? 5.817 -4.572 13.330 1.00 91.12 235 THR A O 1
ATOM 1828 N N . LEU A 1 236 ? 6.193 -6.539 12.326 1.00 90.50 236 LEU A N 1
ATOM 1829 C CA . LEU A 1 236 ? 5.478 -7.338 13.330 1.00 90.50 236 LEU A CA 1
ATOM 1830 C C . LEU A 1 236 ? 6.061 -7.200 14.757 1.00 90.50 236 LEU A C 1
ATOM 1832 O O . LEU A 1 236 ? 5.332 -6.739 15.637 1.00 90.50 236 LEU A O 1
ATOM 1836 N N . PRO A 1 237 ? 7.344 -7.506 15.033 1.00 92.06 237 PRO A N 1
ATOM 1837 C CA . PRO A 1 237 ? 7.933 -7.325 16.353 1.00 92.06 237 PRO A CA 1
ATOM 1838 C C . PRO A 1 237 ? 8.032 -5.851 16.739 1.00 92.06 237 PRO A C 1
ATOM 1840 O O . PRO A 1 237 ? 7.785 -5.533 17.897 1.00 92.06 237 PRO A O 1
ATOM 1843 N N . ALA A 1 238 ? 8.324 -4.940 15.803 1.00 92.50 238 ALA A N 1
ATOM 1844 C CA . ALA A 1 238 ? 8.349 -3.510 16.107 1.00 92.50 238 ALA A CA 1
ATOM 1845 C C . ALA A 1 238 ? 6.979 -3.024 16.613 1.00 92.50 238 ALA A C 1
ATOM 1847 O O . ALA A 1 238 ? 6.904 -2.384 17.662 1.00 92.50 238 ALA A O 1
ATOM 1848 N N . SER A 1 239 ? 5.890 -3.396 15.930 1.00 91.19 239 SER A N 1
ATOM 1849 C CA . SER A 1 239 ? 4.525 -3.076 16.367 1.00 91.19 239 SER A CA 1
ATOM 1850 C C . SER A 1 239 ? 4.191 -3.704 17.725 1.00 91.19 239 SER A C 1
ATOM 1852 O O . SER A 1 239 ? 3.626 -3.030 18.587 1.00 91.19 239 SER A O 1
ATOM 1854 N N . GLY A 1 240 ? 4.620 -4.949 17.968 1.00 91.75 240 GLY A N 1
ATOM 1855 C CA . GLY A 1 240 ? 4.451 -5.631 19.251 1.00 91.75 240 GLY A CA 1
ATOM 1856 C C . GLY A 1 240 ? 5.214 -4.965 20.401 1.00 91.75 240 GLY A C 1
ATOM 1857 O O . GLY A 1 240 ? 4.658 -4.798 21.486 1.00 91.75 240 GLY A O 1
ATOM 1858 N N . ILE A 1 241 ? 6.454 -4.527 20.169 1.00 93.75 241 ILE A N 1
ATOM 1859 C CA . ILE A 1 241 ? 7.281 -3.820 21.160 1.00 93.75 241 ILE A CA 1
ATOM 1860 C C . ILE A 1 241 ? 6.682 -2.450 21.479 1.00 93.75 241 ILE A C 1
ATOM 1862 O O . ILE A 1 241 ? 6.578 -2.096 22.651 1.00 93.75 241 ILE A O 1
ATOM 1866 N N . VAL A 1 242 ? 6.240 -1.693 20.471 1.00 93.12 242 VAL A N 1
ATOM 1867 C CA . VAL A 1 242 ? 5.582 -0.391 20.681 1.00 93.12 242 VAL A CA 1
ATOM 1868 C C . VAL A 1 242 ? 4.263 -0.561 21.443 1.00 93.12 242 VAL A C 1
ATOM 1870 O O . VAL A 1 242 ? 3.985 0.192 22.380 1.00 93.12 242 VAL A O 1
ATOM 1873 N N . ALA A 1 243 ? 3.468 -1.584 21.118 1.00 90.88 243 ALA A N 1
ATOM 1874 C CA . ALA A 1 243 ? 2.249 -1.907 21.858 1.00 90.88 243 ALA A CA 1
ATOM 1875 C C . ALA A 1 243 ? 2.547 -2.302 23.318 1.00 90.88 243 ALA A C 1
ATOM 1877 O O . ALA A 1 243 ? 1.905 -1.805 24.243 1.00 90.88 243 ALA A O 1
ATOM 1878 N N . ALA A 1 244 ? 3.558 -3.142 23.556 1.00 91.44 244 ALA A N 1
ATOM 1879 C CA . ALA A 1 244 ? 3.971 -3.526 24.904 1.00 91.44 244 ALA A CA 1
ATOM 1880 C C . ALA A 1 244 ? 4.526 -2.334 25.706 1.00 91.44 244 ALA A C 1
ATOM 1882 O O . ALA A 1 244 ? 4.177 -2.164 26.874 1.00 91.44 244 ALA A O 1
ATOM 1883 N N . GLY A 1 245 ? 5.344 -1.487 25.076 1.00 91.88 245 GLY A N 1
ATOM 1884 C CA . GLY A 1 245 ? 5.930 -0.292 25.682 1.00 91.88 245 GLY A CA 1
ATOM 1885 C C . GLY A 1 245 ? 4.882 0.759 26.035 1.00 91.88 245 GLY A C 1
ATOM 1886 O O . GLY A 1 245 ? 4.875 1.261 27.156 1.00 91.88 245 GLY A O 1
ATOM 1887 N N . SER A 1 246 ? 3.940 1.034 25.127 1.00 90.75 246 SER A N 1
ATOM 1888 C CA . SER A 1 246 ? 2.813 1.936 25.406 1.00 90.75 246 SER A CA 1
ATOM 1889 C C . SER A 1 246 ? 1.921 1.407 26.533 1.00 90.75 246 SER A C 1
ATOM 1891 O O . SER A 1 246 ? 1.537 2.171 27.416 1.00 90.75 246 SER A O 1
ATOM 1893 N N . MET A 1 247 ? 1.657 0.096 26.581 1.00 91.25 247 MET A N 1
ATOM 1894 C CA . MET A 1 247 ? 0.916 -0.513 27.688 1.00 91.25 247 MET A CA 1
ATOM 1895 C C . MET A 1 247 ? 1.675 -0.414 29.019 1.00 91.25 247 MET A C 1
ATOM 1897 O O . MET A 1 247 ? 1.056 -0.165 30.053 1.00 91.25 247 MET A O 1
ATOM 1901 N N . LEU A 1 248 ? 2.994 -0.619 29.022 1.00 91.06 248 LEU A N 1
ATOM 1902 C CA . LEU A 1 248 ? 3.817 -0.502 30.229 1.00 91.06 248 LEU A CA 1
ATOM 1903 C C . LEU A 1 248 ? 3.871 0.946 30.733 1.00 91.06 248 LEU A C 1
ATOM 1905 O O . LEU A 1 248 ? 3.735 1.172 31.931 1.00 91.06 248 LEU A O 1
ATOM 1909 N N . LEU A 1 249 ? 3.981 1.915 29.821 1.00 91.06 249 LEU A N 1
ATOM 1910 C CA . LEU A 1 249 ? 3.923 3.339 30.142 1.00 91.06 249 LEU A CA 1
ATOM 1911 C C . LEU A 1 249 ? 2.572 3.718 30.761 1.00 91.06 249 LEU A C 1
ATOM 1913 O O . LEU A 1 249 ? 2.538 4.328 31.825 1.00 91.06 249 LEU A O 1
ATOM 1917 N N . MET A 1 250 ? 1.462 3.301 30.144 1.00 89.19 250 MET A N 1
ATOM 1918 C CA . MET A 1 250 ? 0.119 3.543 30.688 1.00 89.19 250 MET A CA 1
ATOM 1919 C C . MET A 1 250 ? -0.062 2.915 32.075 1.00 89.19 250 MET A C 1
ATOM 1921 O O . MET A 1 250 ? -0.710 3.506 32.930 1.00 89.19 250 MET A O 1
ATOM 1925 N N . LYS A 1 251 ? 0.535 1.743 32.323 1.00 84.12 251 LYS A N 1
ATOM 1926 C CA . LYS A 1 251 ? 0.528 1.095 33.645 1.00 84.12 251 LYS A CA 1
ATOM 1927 C C . LYS A 1 251 ? 1.405 1.786 34.688 1.00 84.12 251 LYS A C 1
ATOM 1929 O O . LYS A 1 251 ? 1.194 1.548 35.866 1.00 84.12 251 LYS A O 1
ATOM 1934 N N . PHE A 1 252 ? 2.420 2.542 34.280 1.00 86.88 252 PHE A N 1
ATOM 1935 C CA . PHE A 1 252 ? 3.263 3.304 35.202 1.00 86.88 252 PHE A CA 1
ATOM 1936 C C . PHE A 1 252 ? 2.617 4.647 35.580 1.00 86.88 252 PHE A C 1
ATOM 1938 O O . PHE A 1 252 ? 2.881 5.169 36.657 1.00 86.88 252 PHE A O 1
ATOM 1945 N N . LEU A 1 253 ? 1.768 5.195 34.701 1.00 88.25 253 LEU A N 1
ATOM 1946 C CA . LEU A 1 253 ? 1.058 6.460 34.916 1.00 88.25 253 LEU A CA 1
ATOM 1947 C C . LEU A 1 253 ? -0.268 6.330 35.698 1.00 88.25 253 LEU A C 1
ATOM 1949 O O . LEU A 1 253 ? -0.745 7.345 36.201 1.00 88.25 253 LEU A O 1
ATOM 1953 N N . LEU A 1 254 ? -0.864 5.131 35.783 1.00 78.94 254 LEU A N 1
ATOM 1954 C CA . LEU A 1 254 ? -2.127 4.824 36.489 1.00 78.94 254 LEU A CA 1
ATOM 1955 C C . LEU A 1 254 ? -1.892 3.956 37.729 1.00 78.94 254 LEU A C 1
ATOM 1957 O O . LEU A 1 254 ? -2.544 4.231 38.760 1.00 78.94 254 LEU A O 1
#

Organism: Wuchereria bancrofti (NCBI:txid6293)

Secondary structure (DSSP, 8-state):
--HHHHHHHHHHHHHHHHHHHHHHHHHHS--TTSGGGGS-HHHHHHHHHHHHHHHHHHHHHHHHHHHHHHHHHHHHHHHHHHHHHS-S---SS----TT------------------TTS-SSSHHHHHHHHHHHHHHS--TT----HHHHHHHHHHHHHHHHHHHHHT-TT-HHHHHHHHHHHHHHHHHHHTT----HHHHHHHHHHHHHHHHTTTTTS-HHHHHHHHHHHHHHHHHHHHHHHHHHHHHHHH-

Foldseek 3Di:
DPVLVVLLVCVLVVQLVVQLVLQLCCLCVPDVVPVSVPDPSVVSNVVSNVVSVVVSVVCNVPVSVVLVVVLVVVLVVVVVVVVVVCDDDDDDDDDDPFQADDDDDDDDDDDDDDDDDPDDPPPPPVLVVVVVVVVVVVPPDPPDDPDSSSVSSVVVVVVVVVVSVCVSVPVPPPLVVQLVVQLVVVVVVCSVVSHDDDSVCSNVVSNQVSQCVVPVHPRDPVVVVVVVVVCVVVVVVVVVVVVVVVSVVVVVVD

Mean predicted aligned error: 18.82 Å

Radius of gyration: 26.46 Å; Cα contacts (8 Å, |Δi|>4): 108; chains: 1; bounding box: 58×64×73 Å

Solvent-accessible surface area (backbone atoms only — not comparable to full-atom values): 14938 Å² total; per-residue (Å²): 127,67,64,49,64,54,49,61,68,46,45,51,58,55,50,28,52,52,42,21,52,53,43,28,50,49,44,71,72,33,63,79,86,49,75,50,75,75,56,55,70,66,55,37,50,50,52,14,48,52,52,18,50,56,52,31,51,51,43,51,68,54,42,50,61,49,47,53,55,50,42,52,58,49,44,52,52,50,54,54,52,54,65,66,68,74,70,81,92,72,89,73,94,87,80,92,71,83,59,56,88,74,89,80,80,86,81,78,87,87,80,92,80,81,95,84,79,96,80,79,85,79,87,68,62,74,62,55,53,54,51,49,50,50,50,58,67,69,42,78,60,89,82,64,74,76,55,67,54,41,56,50,52,53,52,51,51,52,54,52,51,52,54,51,54,49,58,73,64,38,95,76,44,63,63,60,54,50,19,56,50,48,16,50,53,53,49,52,52,32,45,74,69,31,45,94,72,59,65,68,56,32,38,53,50,24,48,46,50,52,22,28,66,76,43,79,52,72,51,45,62,61,71,58,54,49,52,54,52,51,48,58,59,50,46,54,59,52,52,50,51,53,52,51,49,52,53,52,50,54,63,72,76,106

pLDDT: mean 72.26, std 18.88, range [27.3, 94.06]